Protein AF-A0A2G8JMX2-F1 (afdb_monomer_lite)

Organism: Stichopus japonicus (NCBI:txid307972)

Sequence (191 aa):
MASNLEPAEKKSSRDLNFGKLDLVPKSYFPPDITILGLPSFSSADQHCIIMENENRVPVLSALEDLQIHTNKGEELIQDQVKGLFSFAEQCKRLKNLSFIDCLLPLSLPVDSLSQKLRIIQVSWTPTEHGFHLDSSRGKWVSNSKEATTLETKGQNSLRILCSSTVYLTKTSSKQLQRSTILLLEIASSHN

pLDDT: mean 72.8, std 19.7, range [30.17, 95.69]

Foldseek 3Di:
DDDDDDDDDDDDDDDDDDPPPPCPPQPDDDLQDAEDAAAAWDAAALAWTAGPVRHTDGARQNHAYYEYHYAAAAEDDQRRLVRVLSNQLNHPNHAEYEYANYFYALQHVLVPRDPSVCNHWYWYHSDVWIWTQPSVVRATAGPPPPPDDDDDDDPCVLVCLVVDDDDDDPPDDPRSNNSNVSVVVNSVVVD

Secondary structure (DSSP, 8-state):
------------------------------TT--EEEESSEEEE-SSEEEETTS-EEE--TT--EEEEEEEEEEEPPHHHHHHHHHHHHH-TT--EEEEEEEE--SS--GGG--TTTTTSEEEEESSS--EEEETTTTEEEE-----SS--SS-TTHHHHHHHSPP---TTS-HHHHHHHHHHHHHHHTT-

Radius of gyration: 25.48 Å; chains: 1; bounding box: 77×59×71 Å

Structure (mmCIF, N/CA/C/O backbone):
data_AF-A0A2G8JMX2-F1
#
_entry.id   AF-A0A2G8JMX2-F1
#
loop_
_atom_site.group_PDB
_atom_site.id
_atom_site.type_symbol
_atom_site.label_atom_id
_atom_site.label_alt_id
_atom_site.label_comp_id
_atom_site.label_asym_id
_atom_site.label_entity_id
_atom_site.label_seq_id
_atom_site.pdbx_PDB_ins_code
_atom_site.Cartn_x
_atom_site.Cartn_y
_atom_site.Cartn_z
_atom_site.occupancy
_atom_site.B_iso_or_equiv
_atom_site.auth_seq_id
_atom_site.auth_comp_id
_atom_site.auth_asym_id
_atom_site.auth_atom_id
_atom_site.pdbx_PDB_model_num
ATOM 1 N N . MET A 1 1 ? 56.943 34.867 45.472 1.00 36.44 1 MET A N 1
ATOM 2 C CA . MET A 1 1 ? 56.089 36.067 45.619 1.00 36.44 1 MET A CA 1
ATOM 3 C C . MET A 1 1 ? 54.891 35.837 44.709 1.00 36.44 1 MET A C 1
ATOM 5 O O . MET A 1 1 ? 55.101 35.762 43.512 1.00 36.44 1 MET A O 1
ATOM 9 N N . ALA A 1 2 ? 53.772 35.307 45.219 1.00 30.17 2 ALA A N 1
ATOM 10 C CA . ALA A 1 2 ? 52.699 36.039 45.924 1.00 30.17 2 ALA A CA 1
ATOM 11 C C . ALA A 1 2 ? 52.071 37.081 44.963 1.00 30.17 2 ALA A C 1
ATOM 13 O O . ALA A 1 2 ? 52.812 37.895 44.432 1.00 30.17 2 ALA A O 1
ATOM 14 N N . SER A 1 3 ? 50.777 37.093 44.628 1.00 35.75 3 SER A N 1
ATOM 15 C CA . SER A 1 3 ? 49.589 36.702 45.395 1.00 35.75 3 SER A CA 1
ATOM 16 C C . SER A 1 3 ? 48.371 36.561 44.465 1.00 35.75 3 SER A C 1
ATOM 18 O O . SER A 1 3 ? 48.284 37.258 43.457 1.00 35.75 3 SER A O 1
ATOM 20 N N . ASN A 1 4 ? 47.408 35.722 44.860 1.00 41.62 4 ASN A N 1
ATOM 21 C CA . ASN A 1 4 ? 45.998 35.832 44.464 1.00 41.62 4 ASN A CA 1
ATOM 22 C C . ASN A 1 4 ? 45.455 37.239 44.753 1.00 41.62 4 ASN A C 1
ATOM 24 O O . ASN A 1 4 ? 45.851 37.805 45.767 1.00 41.62 4 ASN A O 1
ATOM 28 N N . LEU A 1 5 ? 44.495 37.725 43.956 1.00 37.09 5 LEU A N 1
ATOM 29 C CA . LEU A 1 5 ? 43.371 38.553 44.423 1.00 37.09 5 LEU A CA 1
ATOM 30 C C . LEU A 1 5 ? 42.293 38.679 43.312 1.00 37.09 5 LEU A C 1
ATOM 32 O O . LEU A 1 5 ? 42.465 39.402 42.336 1.00 37.09 5 LEU A O 1
ATOM 36 N N . GLU A 1 6 ? 41.170 37.979 43.487 1.00 37.53 6 GLU A N 1
ATOM 37 C CA . GLU A 1 6 ? 39.826 38.576 43.320 1.00 37.53 6 GLU A CA 1
ATOM 38 C C . GLU A 1 6 ? 39.628 39.650 44.430 1.00 37.53 6 GLU A C 1
ATOM 40 O O . GLU A 1 6 ? 40.429 39.613 45.373 1.00 37.53 6 GLU A O 1
ATOM 45 N N . PRO A 1 7 ? 38.619 40.565 44.439 1.00 45.53 7 PRO A N 1
ATOM 46 C CA . PRO A 1 7 ? 37.236 40.395 43.942 1.00 45.53 7 PRO A CA 1
ATOM 47 C C . PRO A 1 7 ? 36.541 41.678 43.386 1.00 45.53 7 PRO A C 1
ATOM 49 O O . PRO A 1 7 ? 37.117 42.764 43.366 1.00 45.53 7 PRO A O 1
ATOM 52 N N . ALA A 1 8 ? 35.260 41.546 42.998 1.00 32.66 8 ALA A N 1
ATOM 53 C CA . ALA A 1 8 ? 34.108 42.351 43.475 1.00 32.66 8 ALA A CA 1
ATOM 54 C C . ALA A 1 8 ? 33.060 42.705 42.391 1.00 32.66 8 ALA A C 1
ATOM 56 O O . ALA A 1 8 ? 33.213 43.618 41.584 1.00 32.66 8 ALA A O 1
ATOM 57 N N . GLU A 1 9 ? 31.958 41.959 42.462 1.00 33.03 9 GLU A N 1
ATOM 58 C CA . GLU A 1 9 ? 30.549 42.302 42.222 1.00 33.03 9 GLU A CA 1
ATOM 59 C C . GLU A 1 9 ? 30.176 43.681 41.628 1.00 33.03 9 GLU A C 1
ATOM 61 O O . GLU A 1 9 ? 30.361 44.729 42.246 1.00 33.03 9 GLU A O 1
ATOM 66 N N . LYS A 1 10 ? 29.391 43.654 40.536 1.00 36.53 10 LYS A N 1
ATOM 67 C CA . LYS A 1 10 ? 28.293 44.614 40.302 1.00 36.53 10 LYS A CA 1
ATOM 68 C C . LYS A 1 10 ? 27.030 43.923 39.761 1.00 36.53 10 LYS A C 1
ATOM 70 O O . LYS A 1 10 ? 26.900 43.645 38.579 1.00 36.53 10 LYS A O 1
ATOM 75 N N . LYS A 1 11 ? 26.109 43.674 40.697 1.00 32.84 11 LYS A N 1
ATOM 76 C CA . LYS A 1 11 ? 24.647 43.897 40.675 1.00 32.84 11 LYS A CA 1
ATOM 77 C C . LYS A 1 11 ? 23.860 43.757 39.347 1.00 32.84 11 LYS A C 1
ATOM 79 O O . LYS A 1 11 ? 23.852 44.650 38.513 1.00 32.84 11 LYS A O 1
ATOM 84 N N . SER A 1 12 ? 23.042 42.700 39.313 1.00 38.31 12 SER A N 1
ATOM 85 C CA . SER A 1 12 ? 21.591 42.659 39.020 1.00 38.31 12 SER A CA 1
ATOM 86 C C . SER A 1 12 ? 20.992 43.541 37.907 1.00 38.31 12 SER A C 1
ATOM 88 O O . SER A 1 12 ? 20.729 44.726 38.109 1.00 38.31 12 SER A O 1
ATOM 90 N N . SER A 1 13 ? 20.487 42.881 36.863 1.00 34.47 13 SER A N 1
ATOM 91 C CA . SER A 1 13 ? 19.091 43.047 36.429 1.00 34.47 13 SER A CA 1
ATOM 92 C C . SER A 1 13 ? 18.561 41.721 35.898 1.00 34.47 13 SER A C 1
ATOM 94 O O . SER A 1 13 ? 19.200 41.068 35.077 1.00 34.47 13 SER A O 1
ATOM 96 N N . ARG A 1 14 ? 17.414 41.304 36.439 1.00 38.28 14 ARG A N 1
ATOM 97 C CA . ARG A 1 14 ? 16.567 40.274 35.840 1.00 38.28 14 ARG A CA 1
ATOM 98 C C . ARG A 1 14 ? 15.915 40.848 34.579 1.00 38.28 14 ARG A C 1
ATOM 100 O O . ARG A 1 14 ? 15.944 42.055 34.368 1.00 38.28 14 ARG A O 1
ATOM 107 N N . ASP A 1 15 ? 15.272 39.939 33.854 1.00 32.78 15 ASP A N 1
ATOM 108 C CA . ASP A 1 15 ? 14.234 40.178 32.849 1.00 32.78 15 ASP A CA 1
ATOM 109 C C . ASP A 1 15 ? 14.758 40.257 31.402 1.00 32.78 15 ASP A C 1
ATOM 111 O O . ASP A 1 15 ? 15.075 41.314 30.875 1.00 32.78 15 ASP A O 1
ATOM 115 N N . LEU A 1 16 ? 14.797 39.117 30.702 1.00 38.94 16 LEU A N 1
ATOM 116 C CA . LEU A 1 16 ? 13.647 38.627 29.923 1.00 38.94 16 LEU A CA 1
ATOM 117 C C . LEU A 1 16 ? 14.038 37.413 29.071 1.00 38.94 16 LEU A C 1
ATOM 119 O O . LEU A 1 16 ? 15.011 37.414 28.320 1.00 38.94 16 LEU A O 1
ATOM 123 N N . ASN A 1 17 ? 13.215 36.376 29.190 1.00 41.22 17 ASN A N 1
ATOM 124 C CA . ASN A 1 17 ? 13.166 35.231 28.297 1.00 41.22 17 ASN A CA 1
ATOM 125 C C . ASN A 1 17 ? 13.002 35.674 26.840 1.00 41.22 17 ASN A C 1
ATOM 127 O O . ASN A 1 17 ? 12.040 36.365 26.528 1.00 41.22 17 ASN A O 1
ATOM 131 N N . PHE A 1 18 ? 13.805 35.109 25.946 1.00 36.12 18 PHE A N 1
ATOM 132 C CA . PHE A 1 18 ? 13.264 34.561 24.707 1.00 36.12 18 PHE A CA 1
ATOM 133 C C . PHE A 1 18 ? 13.834 33.161 24.556 1.00 36.12 18 PHE A C 1
ATOM 135 O O . PHE A 1 18 ? 14.868 32.937 23.930 1.00 36.12 18 PHE A O 1
ATOM 142 N N . GLY A 1 19 ? 13.136 32.206 25.180 1.00 33.84 19 GLY A N 1
ATOM 143 C CA . GLY A 1 19 ? 13.164 30.843 24.687 1.00 33.84 19 GLY A CA 1
ATOM 144 C C . GLY A 1 19 ? 12.872 30.927 23.198 1.00 33.84 19 GLY A C 1
ATOM 145 O O . GLY A 1 19 ? 11.819 31.424 22.796 1.00 33.84 19 GLY A O 1
ATOM 146 N N . LYS A 1 20 ? 13.850 30.526 22.392 1.00 36.34 20 LYS A N 1
ATOM 147 C CA . LYS A 1 20 ? 13.675 30.302 20.969 1.00 36.34 20 LYS A CA 1
ATOM 148 C C . LYS A 1 20 ? 12.694 29.139 20.842 1.00 36.34 20 LYS A C 1
ATOM 150 O O . LYS A 1 20 ? 13.067 27.973 20.816 1.00 36.34 20 LYS A O 1
ATOM 155 N N . LEU A 1 21 ? 11.414 29.482 20.908 1.00 40.81 21 LEU A N 1
ATOM 156 C CA . LEU A 1 21 ? 10.313 28.662 20.459 1.00 40.81 21 LEU A CA 1
ATOM 157 C C . LEU A 1 21 ? 10.488 28.582 18.948 1.00 40.81 21 LEU A C 1
ATOM 159 O O . LEU A 1 21 ? 9.964 29.414 18.209 1.00 40.81 21 LEU A O 1
ATOM 163 N N . ASP A 1 22 ? 11.264 27.599 18.501 1.00 36.53 22 ASP A 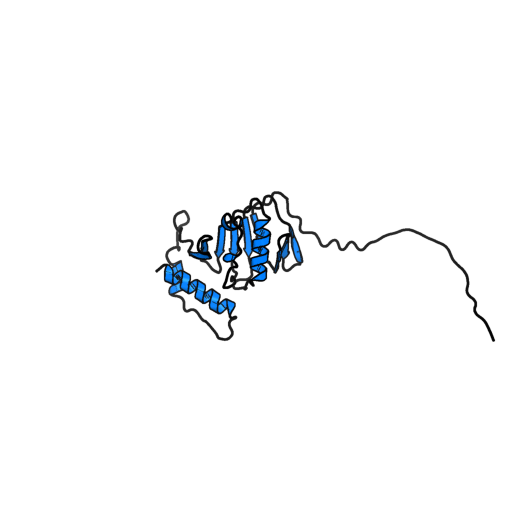N 1
ATOM 164 C CA . ASP A 1 22 ? 11.172 27.099 17.139 1.00 36.53 22 ASP A CA 1
ATOM 165 C C . ASP A 1 22 ? 9.777 26.467 17.011 1.00 36.53 22 ASP A C 1
ATOM 167 O O . ASP A 1 22 ? 9.571 25.261 17.146 1.00 36.53 22 ASP A O 1
ATOM 171 N N . LEU A 1 23 ? 8.774 27.330 16.833 1.00 41.81 23 LEU A N 1
ATOM 172 C CA . LEU A 1 23 ? 7.460 26.969 16.339 1.00 41.81 23 LEU A CA 1
ATOM 173 C C . LEU A 1 23 ? 7.655 26.601 14.873 1.00 41.81 23 LEU A C 1
ATOM 175 O O . LEU A 1 23 ? 7.342 27.372 13.969 1.00 41.81 23 LEU A O 1
ATOM 179 N N . VAL A 1 24 ? 8.178 25.396 14.646 1.00 44.25 24 VAL A N 1
ATOM 180 C CA . VAL A 1 24 ? 7.834 24.646 13.443 1.00 44.25 24 VAL A CA 1
ATOM 181 C C . VAL A 1 24 ? 6.308 24.687 13.388 1.00 44.25 24 VAL A C 1
ATOM 183 O O . VAL A 1 24 ? 5.675 24.290 14.377 1.00 44.25 24 VAL A O 1
ATOM 186 N N . PRO A 1 25 ? 5.690 25.226 12.323 1.00 42.59 25 PRO A N 1
ATOM 187 C CA . PRO A 1 25 ? 4.246 25.228 12.214 1.00 42.59 25 PRO A CA 1
ATOM 188 C C . PRO A 1 25 ? 3.801 23.771 12.270 1.00 42.59 25 PRO A C 1
ATOM 190 O O . PRO A 1 25 ? 3.982 23.023 11.313 1.00 42.59 25 PRO A O 1
ATOM 193 N N . LYS A 1 26 ? 3.263 23.334 13.414 1.00 51.62 26 LYS A N 1
ATOM 194 C CA . LYS A 1 26 ? 2.571 22.053 13.474 1.00 51.62 26 LYS A CA 1
ATOM 195 C C . LYS A 1 26 ? 1.446 22.174 12.464 1.00 51.62 26 LYS A C 1
ATOM 197 O O . LYS A 1 26 ? 0.556 23.004 12.639 1.00 51.62 26 LYS A O 1
ATOM 202 N N . SER A 1 27 ? 1.527 21.390 11.398 1.00 62.97 27 SER A N 1
ATOM 203 C CA . SER A 1 27 ? 0.453 21.231 10.429 1.00 62.97 27 SER A CA 1
ATOM 204 C C . SER A 1 27 ? -0.850 20.993 11.193 1.00 62.97 27 SER A C 1
ATOM 206 O O . SER A 1 27 ? -0.971 20.020 11.940 1.00 62.97 27 SER A O 1
ATOM 208 N N . TYR A 1 28 ? -1.783 21.937 11.085 1.00 68.81 28 TYR A N 1
ATOM 209 C CA . TYR A 1 28 ? -3.066 21.863 11.766 1.00 68.81 28 TYR A CA 1
ATOM 210 C C . TYR A 1 28 ? -3.983 20.938 10.972 1.00 68.81 28 TYR A C 1
ATOM 212 O O . TYR A 1 28 ? -4.323 21.232 9.828 1.00 68.81 28 TYR A O 1
ATOM 220 N N . PHE A 1 29 ? -4.375 19.826 11.589 1.00 72.56 29 PHE A N 1
ATOM 221 C CA . PHE A 1 29 ? -5.362 18.905 11.039 1.00 72.56 29 PHE A CA 1
ATOM 222 C C . PHE A 1 29 ? -6.674 19.079 11.808 1.00 72.56 29 PHE A C 1
ATOM 224 O O . PHE A 1 29 ? -6.723 18.738 12.994 1.00 72.56 29 PHE A O 1
ATOM 231 N N . PRO A 1 30 ? -7.723 19.629 11.172 1.00 75.12 30 PRO A N 1
ATOM 232 C CA . PRO A 1 30 ? -9.059 19.639 11.740 1.00 75.12 30 PRO A CA 1
ATOM 233 C C . PRO A 1 30 ? -9.488 18.233 12.209 1.00 75.12 30 PRO A C 1
ATOM 235 O O . PRO A 1 30 ? -9.225 17.243 11.518 1.00 75.12 30 PRO A O 1
ATOM 238 N N . PRO A 1 31 ? -10.143 18.110 13.376 1.00 72.62 31 PRO A N 1
ATOM 239 C CA . PRO A 1 31 ? -10.543 16.816 13.934 1.00 72.62 31 PRO A CA 1
ATOM 240 C C . PRO A 1 31 ? -11.624 16.099 13.107 1.00 72.62 31 PRO A C 1
ATOM 242 O O . PRO A 1 31 ? -11.868 14.913 13.314 1.00 72.62 31 PRO A O 1
ATOM 245 N N . ASP A 1 32 ? -12.272 16.812 12.189 1.00 85.12 32 ASP A N 1
ATOM 246 C CA . ASP A 1 32 ? -13.350 16.375 11.306 1.00 85.12 32 ASP A CA 1
ATOM 247 C C . ASP A 1 32 ? -12.877 15.951 9.906 1.00 85.12 32 ASP A C 1
ATOM 249 O O . ASP A 1 32 ? -13.709 15.605 9.068 1.00 85.12 32 ASP A O 1
ATOM 253 N N . ILE A 1 33 ? -11.563 15.908 9.648 1.00 88.12 33 ILE A N 1
ATOM 254 C CA . ILE A 1 33 ? -11.033 15.366 8.390 1.00 88.12 33 ILE A CA 1
ATOM 255 C C . ILE A 1 33 ? -11.461 13.903 8.231 1.00 88.12 33 ILE A C 1
ATOM 257 O O . ILE A 1 33 ? -11.089 13.033 9.020 1.00 88.12 33 ILE A O 1
ATOM 261 N N . THR A 1 34 ? -12.205 13.639 7.159 1.00 90.94 34 THR A N 1
ATOM 262 C CA . THR A 1 34 ? -12.667 12.303 6.762 1.00 90.94 34 THR A CA 1
ATOM 263 C C . THR A 1 34 ? -11.847 11.703 5.625 1.00 90.94 34 THR A C 1
ATOM 265 O O . THR A 1 34 ? -11.759 10.482 5.536 1.00 90.94 34 THR A O 1
ATOM 268 N N . ILE A 1 35 ? -11.219 12.528 4.783 1.00 92.12 35 ILE A N 1
ATOM 269 C CA . ILE A 1 35 ? -10.397 12.099 3.644 1.00 92.12 35 ILE A CA 1
ATOM 270 C C . ILE A 1 35 ? -9.056 12.822 3.715 1.00 92.12 35 ILE A C 1
ATOM 272 O O . ILE A 1 35 ? -9.024 14.049 3.823 1.00 92.12 35 ILE A O 1
ATOM 276 N N . LEU A 1 36 ? -7.955 12.078 3.629 1.00 93.00 36 LEU A N 1
ATOM 277 C CA . LEU A 1 36 ? -6.609 12.636 3.664 1.00 93.00 36 LEU A CA 1
ATOM 278 C C . LEU A 1 36 ? -5.732 12.040 2.563 1.00 93.00 36 LEU A C 1
ATOM 280 O O . LEU A 1 36 ? -5.436 10.848 2.577 1.00 93.00 36 LEU A O 1
ATOM 284 N N . GLY A 1 37 ? -5.281 12.891 1.642 1.00 91.12 37 GLY A N 1
ATOM 285 C CA . GLY A 1 37 ? -4.265 12.553 0.647 1.00 91.12 37 GLY A CA 1
ATOM 286 C C . GLY A 1 37 ? -2.896 13.100 1.037 1.00 91.12 37 GLY A C 1
ATOM 287 O O . GLY A 1 37 ? -2.776 14.278 1.374 1.00 91.12 37 GLY A O 1
ATOM 288 N N . LEU A 1 38 ? -1.871 12.250 0.989 1.00 90.62 38 LEU A N 1
ATOM 289 C CA . LEU A 1 38 ? -0.500 12.568 1.390 1.00 90.62 38 LEU A CA 1
ATOM 290 C C . LEU A 1 38 ? 0.453 12.426 0.188 1.00 90.62 38 LEU A C 1
ATOM 292 O O . LEU A 1 38 ? 0.808 11.296 -0.133 1.00 90.62 38 LEU A O 1
ATOM 296 N N . PRO A 1 39 ? 0.861 13.534 -0.469 1.00 83.38 39 PRO A N 1
ATOM 297 C CA . PRO A 1 39 ? 1.702 13.539 -1.681 1.00 83.38 39 PRO A CA 1
ATOM 298 C C . PRO A 1 39 ? 3.201 13.315 -1.457 1.00 83.38 39 PRO A C 1
ATOM 300 O O . PRO A 1 39 ? 3.930 13.108 -2.421 1.00 83.38 39 PRO A O 1
ATOM 303 N N . SER A 1 40 ? 3.670 13.386 -0.211 1.00 84.94 40 SER A N 1
ATOM 304 C CA . SER A 1 40 ? 5.099 13.332 0.128 1.00 84.94 40 SER A CA 1
ATOM 305 C C . SER A 1 40 ? 5.298 12.483 1.377 1.00 84.94 40 SER A C 1
ATOM 307 O O . SER A 1 40 ? 5.735 12.966 2.423 1.00 84.94 40 SER A O 1
ATOM 309 N N . PHE A 1 41 ? 4.855 11.231 1.311 1.00 91.56 41 PHE A N 1
ATOM 310 C CA . PHE A 1 41 ? 5.005 10.283 2.408 1.00 91.56 41 PHE A CA 1
ATOM 311 C C . PHE A 1 41 ? 6.479 9.899 2.603 1.00 91.56 41 PHE A C 1
ATOM 313 O O . PHE A 1 41 ? 7.154 9.544 1.646 1.00 91.56 41 PHE A O 1
ATOM 320 N N . SER A 1 42 ? 6.960 9.904 3.850 1.00 91.94 42 SER A N 1
ATOM 321 C CA . SER A 1 42 ? 8.317 9.453 4.185 1.00 91.94 42 SER A CA 1
ATOM 322 C C . SER A 1 42 ? 8.307 8.175 5.022 1.00 91.94 42 SER A C 1
ATOM 324 O O . SER A 1 42 ? 8.943 7.183 4.670 1.00 91.94 42 SER A O 1
ATOM 326 N N . SER A 1 43 ? 7.593 8.165 6.147 1.00 94.12 43 SER A N 1
ATOM 327 C CA . SER A 1 43 ? 7.504 6.999 7.033 1.00 94.12 43 SER A CA 1
ATOM 328 C C . SER A 1 43 ? 6.260 7.071 7.915 1.00 94.12 43 SER A C 1
ATOM 330 O O . SER A 1 43 ? 5.562 8.083 7.945 1.00 94.12 43 SER A O 1
ATOM 332 N N . ALA A 1 44 ? 5.947 5.993 8.627 1.00 95.06 44 ALA A N 1
ATOM 333 C CA . ALA A 1 44 ? 4.840 5.970 9.575 1.00 95.06 44 ALA A CA 1
ATOM 334 C C . ALA A 1 44 ? 5.110 5.004 10.725 1.00 95.06 44 ALA A C 1
ATOM 336 O O . ALA A 1 44 ? 5.885 4.056 10.599 1.00 95.06 44 ALA A O 1
ATOM 337 N N . ASP A 1 45 ? 4.406 5.230 11.825 1.00 93.19 45 ASP A N 1
ATOM 338 C CA . ASP A 1 45 ? 4.257 4.294 12.929 1.00 93.19 45 ASP A CA 1
ATOM 339 C C . ASP A 1 45 ? 2.798 4.277 13.415 1.00 93.19 45 ASP A C 1
ATOM 341 O O . ASP A 1 45 ? 1.910 4.872 12.810 1.00 93.19 45 ASP A O 1
ATOM 345 N N . GLN A 1 46 ? 2.526 3.591 14.524 1.00 92.06 46 GLN A N 1
ATOM 346 C CA . GLN A 1 46 ? 1.176 3.523 15.088 1.00 92.06 46 GLN A CA 1
ATOM 347 C C . GLN A 1 46 ? 0.611 4.884 15.549 1.00 92.06 46 GLN A C 1
ATOM 349 O O . GLN A 1 46 ? -0.596 5.023 15.685 1.00 92.06 46 GLN A O 1
ATOM 354 N N . HIS A 1 47 ? 1.437 5.897 15.807 1.00 93.25 47 HIS A N 1
ATOM 355 C CA . HIS A 1 47 ? 1.003 7.180 16.368 1.00 93.25 47 HIS A CA 1
ATOM 356 C C . HIS A 1 47 ? 0.898 8.289 15.323 1.00 93.25 47 HIS A C 1
ATOM 358 O O . HIS A 1 47 ? 0.082 9.204 15.482 1.00 93.25 47 HIS A O 1
ATOM 364 N N . CYS A 1 48 ? 1.742 8.257 14.290 1.00 94.69 48 CYS A N 1
ATOM 365 C CA . CYS A 1 48 ? 1.761 9.294 13.271 1.00 94.69 48 CYS A CA 1
ATOM 366 C C . CYS A 1 48 ? 2.326 8.837 11.924 1.00 94.69 48 CYS A C 1
ATOM 368 O O . CYS A 1 48 ? 3.112 7.895 11.829 1.00 94.69 48 CYS A O 1
ATOM 370 N N . ILE A 1 49 ? 1.953 9.580 10.885 1.00 95.25 49 ILE A N 1
ATOM 371 C CA . ILE A 1 49 ? 2.619 9.569 9.584 1.00 95.25 49 ILE A CA 1
ATOM 372 C C . ILE A 1 49 ? 3.577 10.757 9.531 1.00 95.25 49 ILE A C 1
ATOM 374 O O . ILE A 1 49 ? 3.220 11.863 9.934 1.00 95.25 49 ILE A O 1
ATOM 378 N N . ILE A 1 50 ? 4.782 10.528 9.027 1.00 94.56 50 ILE A N 1
ATOM 379 C CA . ILE A 1 50 ? 5.819 11.533 8.818 1.00 94.56 50 ILE A CA 1
ATOM 380 C C . ILE A 1 50 ? 5.935 11.775 7.315 1.00 94.56 50 ILE A C 1
ATOM 382 O O . ILE A 1 50 ? 6.120 10.842 6.528 1.00 94.56 50 ILE A O 1
ATOM 386 N N . MET A 1 51 ? 5.813 13.035 6.921 1.00 91.69 51 MET A N 1
ATOM 387 C CA . MET A 1 51 ? 6.003 13.475 5.543 1.00 91.69 51 MET A CA 1
ATOM 388 C C . MET A 1 51 ? 7.470 13.842 5.286 1.00 91.69 51 MET A C 1
ATOM 390 O O . MET A 1 51 ? 8.226 14.076 6.226 1.00 91.69 51 MET A O 1
ATOM 394 N N . GLU A 1 52 ? 7.886 13.923 4.023 1.00 90.31 52 GLU A N 1
ATOM 395 C CA . GLU A 1 52 ? 9.263 14.284 3.638 1.00 90.31 52 GLU A CA 1
ATOM 396 C C . GLU A 1 52 ? 9.694 15.666 4.144 1.00 90.31 52 GLU A C 1
ATOM 398 O O . GLU A 1 52 ? 10.864 15.890 4.432 1.00 90.31 52 GLU A O 1
ATOM 403 N N . ASN A 1 53 ? 8.743 16.587 4.309 1.00 88.25 53 ASN A N 1
ATOM 404 C CA . ASN A 1 53 ? 8.973 17.901 4.914 1.00 88.25 53 ASN A CA 1
ATOM 405 C C . ASN A 1 53 ? 8.943 17.880 6.454 1.00 88.25 53 ASN A C 1
ATOM 407 O O . ASN A 1 53 ? 8.750 18.923 7.072 1.00 88.25 53 ASN A O 1
ATOM 411 N N . GLU A 1 54 ? 9.065 16.698 7.062 1.00 88.31 54 GLU A N 1
ATOM 412 C CA . GLU A 1 54 ? 9.045 16.436 8.507 1.00 88.31 54 GLU A CA 1
ATOM 413 C C . GLU A 1 54 ? 7.721 16.762 9.221 1.00 88.31 54 GLU A C 1
ATOM 415 O O . GLU A 1 54 ? 7.602 16.572 10.439 1.00 88.31 54 GLU A O 1
ATOM 420 N N . ASN A 1 55 ? 6.683 17.177 8.485 1.00 90.00 55 ASN A N 1
ATOM 421 C CA . ASN A 1 55 ? 5.358 17.358 9.061 1.00 90.00 55 ASN A CA 1
ATOM 422 C C . ASN A 1 55 ? 4.779 16.020 9.507 1.00 90.00 55 ASN A C 1
ATOM 424 O O . ASN A 1 55 ? 4.917 14.991 8.842 1.00 90.00 55 ASN A O 1
ATOM 428 N N . ARG A 1 56 ? 4.085 16.056 10.646 1.00 92.25 56 ARG A N 1
ATOM 429 C CA . ARG A 1 56 ? 3.513 14.870 11.276 1.00 92.25 56 ARG A CA 1
ATOM 430 C C . ARG A 1 56 ? 2.001 14.914 11.226 1.00 92.25 56 ARG A C 1
ATOM 432 O O . ARG A 1 56 ? 1.392 15.843 11.751 1.00 92.25 56 ARG A O 1
ATOM 439 N N . VAL A 1 57 ? 1.411 13.869 10.668 1.00 92.06 57 VAL A N 1
ATOM 440 C CA . VAL A 1 57 ? -0.026 13.619 10.710 1.00 92.06 57 VAL A CA 1
ATOM 441 C C . VAL A 1 57 ? -0.312 12.707 11.903 1.00 92.06 57 VAL A C 1
ATOM 443 O O . VAL A 1 57 ? 0.100 11.547 11.879 1.00 92.06 57 VAL A O 1
ATOM 446 N N . PRO A 1 58 ? -0.970 13.189 12.968 1.00 94.25 58 PRO A N 1
ATOM 447 C CA . PRO A 1 58 ? -1.374 12.327 14.074 1.00 94.25 58 PRO A CA 1
ATOM 448 C C . PRO A 1 58 ? -2.532 11.411 13.656 1.00 94.25 58 PRO A C 1
ATOM 450 O O . PRO A 1 58 ? -3.182 11.641 12.639 1.00 94.25 58 PRO A O 1
ATOM 453 N N . VAL A 1 59 ? -2.838 10.395 14.465 1.00 93.31 59 VAL A N 1
ATOM 454 C CA . VAL A 1 59 ? -4.058 9.589 14.284 1.00 93.31 59 VAL A CA 1
ATOM 455 C C . VAL A 1 59 ? -5.295 10.492 14.321 1.00 93.31 59 VAL A C 1
ATOM 457 O O . VAL A 1 59 ? -5.535 11.204 15.298 1.00 93.31 59 VAL A O 1
ATOM 460 N N . LEU A 1 60 ? -6.104 10.426 13.264 1.00 90.94 60 LEU A N 1
ATOM 461 C CA . LEU A 1 60 ? -7.324 11.211 13.102 1.00 90.94 60 LEU A CA 1
ATOM 462 C C . LEU A 1 60 ? -8.546 10.321 13.360 1.00 90.94 60 LEU A C 1
ATOM 464 O O . LEU A 1 60 ? -8.748 9.299 12.706 1.00 90.94 60 LEU A O 1
ATOM 468 N N . SER A 1 61 ? -9.378 10.692 14.334 1.00 88.62 61 SER A N 1
ATOM 469 C CA . SER A 1 61 ? -10.509 9.864 14.782 1.00 88.62 61 SER A CA 1
ATOM 470 C C . SER A 1 61 ? -11.672 9.817 13.787 1.00 88.62 61 SER A C 1
ATOM 472 O O . SER A 1 61 ? -12.410 8.829 13.774 1.00 88.62 61 SER A O 1
ATOM 474 N N . ALA A 1 62 ? -11.835 10.861 12.969 1.00 92.88 62 ALA A N 1
ATOM 475 C CA . ALA A 1 62 ? -12.865 10.965 11.937 1.00 92.88 62 ALA A CA 1
ATOM 476 C C . ALA A 1 62 ? -12.439 10.416 10.567 1.00 92.88 62 ALA A C 1
ATOM 478 O O . ALA A 1 62 ? -13.296 10.300 9.693 1.00 92.88 62 ALA A O 1
ATOM 479 N N . LEU A 1 63 ? -11.161 10.058 10.393 1.00 94.94 63 LEU A N 1
ATOM 480 C CA . LEU A 1 63 ? -10.603 9.657 9.105 1.00 94.94 63 LEU A CA 1
ATOM 481 C C . LEU A 1 63 ? -11.236 8.357 8.609 1.00 94.94 63 LEU A C 1
ATOM 483 O O . LEU A 1 63 ? -11.212 7.341 9.305 1.00 94.94 63 LEU A O 1
ATOM 487 N N . GLU A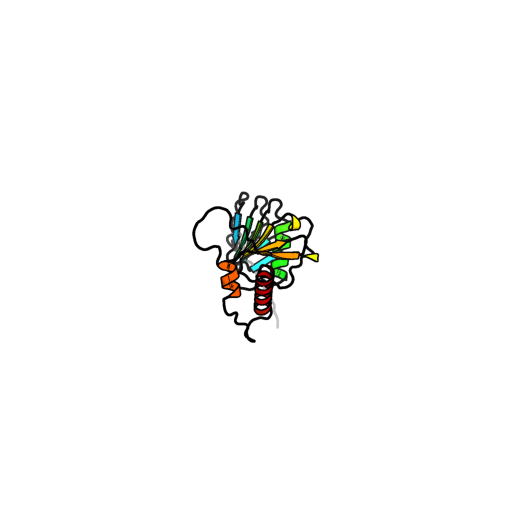 1 64 ? -11.784 8.410 7.400 1.00 95.38 64 GLU A N 1
ATOM 488 C CA . GLU A 1 64 ? -12.431 7.297 6.709 1.00 95.38 64 GLU A CA 1
ATOM 489 C C . GLU A 1 64 ? -11.640 6.837 5.479 1.00 95.38 64 GLU A C 1
ATOM 491 O O . GLU A 1 64 ? -11.656 5.647 5.165 1.00 95.38 64 GLU A O 1
ATOM 496 N N . ASP A 1 65 ? -10.913 7.742 4.821 1.00 95.12 65 ASP A N 1
ATOM 497 C CA . ASP A 1 65 ? -10.142 7.461 3.607 1.00 95.12 65 ASP A CA 1
ATOM 498 C C . ASP A 1 65 ? -8.732 8.058 3.707 1.00 95.12 65 ASP A C 1
ATOM 500 O O . ASP A 1 65 ? -8.568 9.265 3.900 1.00 95.12 65 ASP A O 1
ATOM 504 N N . LEU A 1 66 ? -7.715 7.203 3.604 1.00 95.69 66 LEU A N 1
ATOM 505 C CA . LEU A 1 66 ? -6.308 7.591 3.598 1.00 95.69 66 LEU A CA 1
ATOM 506 C C . LEU A 1 66 ? -5.681 7.227 2.254 1.00 95.69 66 LEU A C 1
ATOM 508 O O . LEU A 1 66 ? -5.700 6.064 1.848 1.00 95.69 66 LEU A O 1
ATOM 512 N N . GLN A 1 67 ? -5.061 8.205 1.600 1.00 95.31 67 GLN A N 1
ATOM 513 C CA . GLN A 1 67 ? -4.391 8.023 0.318 1.00 95.31 67 GLN A CA 1
ATOM 514 C C . GLN A 1 67 ? -2.918 8.388 0.433 1.00 95.31 67 GLN A C 1
ATOM 516 O O . GLN A 1 67 ? -2.565 9.514 0.786 1.00 95.31 67 GLN A O 1
ATOM 521 N N . ILE A 1 68 ? -2.061 7.429 0.113 1.00 94.81 68 ILE A N 1
ATOM 522 C CA . ILE A 1 68 ? -0.613 7.576 0.080 1.00 94.81 68 ILE A CA 1
ATOM 523 C C . ILE A 1 68 ? -0.204 7.728 -1.373 1.00 94.81 68 ILE A C 1
ATOM 525 O O . ILE A 1 68 ? -0.340 6.795 -2.163 1.00 94.81 68 ILE A O 1
ATOM 529 N N . HIS A 1 69 ? 0.276 8.919 -1.697 1.00 90.25 69 HIS A N 1
ATOM 530 C CA . HIS A 1 69 ? 0.778 9.285 -3.008 1.00 90.25 69 HIS A CA 1
ATOM 531 C C . HIS A 1 69 ? 2.296 9.439 -2.904 1.00 90.25 69 HIS A C 1
ATOM 533 O O . HIS A 1 69 ? 2.813 9.977 -1.921 1.00 90.25 69 HIS A O 1
ATOM 539 N N . THR A 1 70 ? 3.008 8.962 -3.914 1.00 82.81 70 THR A N 1
ATOM 540 C CA . THR A 1 70 ? 4.450 9.189 -4.069 1.00 82.81 70 THR A CA 1
ATOM 541 C C . THR A 1 70 ? 4.727 9.697 -5.474 1.00 82.81 70 THR A C 1
ATOM 543 O O . THR A 1 70 ? 3.824 9.780 -6.311 1.00 82.81 70 THR A O 1
ATOM 546 N N . ASN A 1 71 ? 5.989 9.994 -5.779 1.00 80.25 71 ASN A N 1
ATOM 547 C CA . ASN A 1 71 ? 6.359 10.206 -7.171 1.00 80.25 71 ASN A CA 1
ATOM 548 C C . ASN A 1 71 ? 6.125 8.914 -7.966 1.00 80.25 71 ASN A C 1
ATOM 550 O O . ASN A 1 71 ? 6.305 7.810 -7.446 1.00 80.25 71 ASN A O 1
ATOM 554 N N . LYS A 1 72 ? 5.733 9.047 -9.239 1.00 74.62 72 LYS A N 1
ATOM 555 C CA . LYS A 1 72 ? 5.382 7.901 -10.084 1.00 74.62 72 LYS A CA 1
ATOM 556 C C . LYS A 1 72 ? 6.525 6.889 -10.167 1.00 74.62 72 LYS A C 1
ATOM 558 O O . LYS A 1 72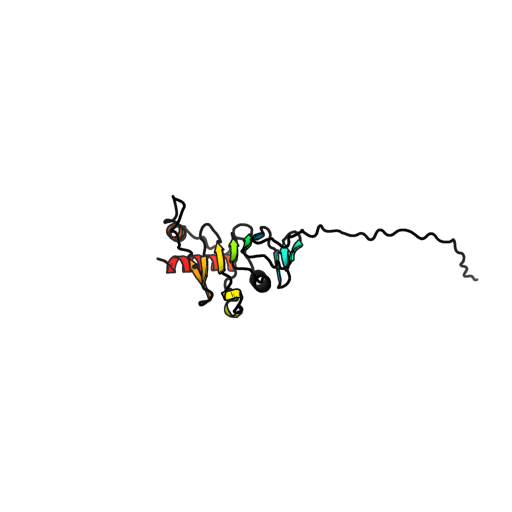 ? 7.592 7.193 -10.697 1.00 74.62 72 LYS A O 1
ATOM 563 N N . GLY A 1 73 ? 6.258 5.667 -9.711 1.00 69.75 73 GLY A N 1
ATOM 564 C CA . GLY A 1 73 ? 7.220 4.562 -9.726 1.00 69.75 73 GLY A CA 1
ATOM 565 C C . GLY A 1 73 ? 8.184 4.548 -8.540 1.00 69.75 73 GLY A C 1
ATOM 566 O O . GLY A 1 73 ? 9.103 3.731 -8.526 1.00 69.75 73 GLY A O 1
ATOM 567 N N . GLU A 1 74 ? 7.981 5.419 -7.553 1.00 84.12 74 GLU A N 1
ATOM 568 C CA . GLU A 1 74 ? 8.717 5.388 -6.298 1.00 84.12 74 GLU A CA 1
ATOM 569 C C . GLU A 1 74 ? 8.334 4.155 -5.473 1.00 84.12 74 GLU A C 1
ATOM 571 O O . GLU A 1 74 ? 7.186 3.706 -5.452 1.00 84.12 74 GLU A O 1
ATOM 576 N N . GLU A 1 75 ? 9.331 3.566 -4.826 1.00 87.06 75 GLU A N 1
ATOM 577 C CA . GLU A 1 75 ? 9.206 2.288 -4.140 1.00 87.06 75 GLU A CA 1
ATOM 578 C C . GLU A 1 75 ? 8.972 2.487 -2.648 1.00 87.06 75 GLU A C 1
ATOM 580 O O . GLU A 1 75 ? 9.801 3.070 -1.953 1.00 87.06 75 GLU A O 1
ATOM 585 N N . LEU A 1 76 ? 7.877 1.921 -2.140 1.00 89.38 76 LEU A N 1
ATOM 586 C CA . LEU A 1 76 ? 7.644 1.817 -0.708 1.00 89.38 76 LEU A CA 1
ATOM 587 C C . LEU A 1 76 ? 8.329 0.569 -0.160 1.00 89.38 76 LEU A C 1
ATOM 589 O O . LEU A 1 76 ? 8.057 -0.554 -0.590 1.00 89.38 76 LEU A O 1
ATOM 593 N N . ILE A 1 77 ? 9.199 0.742 0.827 1.00 88.56 77 ILE A N 1
ATOM 594 C CA . ILE A 1 77 ? 9.857 -0.383 1.492 1.00 88.56 77 ILE A CA 1
ATOM 595 C C . ILE A 1 77 ? 8.925 -1.048 2.514 1.00 88.56 77 ILE A C 1
ATOM 597 O O . ILE A 1 77 ? 7.913 -0.494 2.947 1.00 88.56 77 ILE A O 1
ATOM 601 N N . GLN A 1 78 ? 9.281 -2.259 2.943 1.00 87.00 78 GLN A N 1
ATOM 602 C CA . GLN A 1 78 ? 8.459 -3.058 3.856 1.00 87.00 78 GLN A CA 1
ATOM 603 C C . GLN A 1 78 ? 8.138 -2.343 5.178 1.00 87.00 78 GLN A C 1
ATOM 605 O O . GLN A 1 78 ? 6.996 -2.403 5.638 1.00 87.00 78 GLN A O 1
ATOM 610 N N . ASP A 1 79 ? 9.108 -1.639 5.763 1.00 89.19 79 ASP A N 1
ATOM 611 C CA . ASP A 1 79 ? 8.918 -0.929 7.033 1.00 89.19 79 ASP A CA 1
ATOM 612 C C . ASP A 1 79 ? 7.950 0.251 6.904 1.00 89.19 79 ASP A C 1
ATOM 614 O O . ASP A 1 79 ? 7.118 0.465 7.785 1.00 89.19 79 ASP A O 1
ATOM 618 N N . GLN A 1 80 ? 7.984 0.962 5.775 1.00 92.25 80 GLN A N 1
ATOM 619 C CA . GLN A 1 80 ? 7.043 2.041 5.473 1.00 92.25 80 GLN A CA 1
ATOM 620 C C . GLN A 1 80 ? 5.605 1.519 5.392 1.00 92.25 80 GLN A C 1
ATOM 622 O O . GLN A 1 80 ? 4.708 2.056 6.043 1.00 92.25 80 GLN A O 1
ATOM 627 N N . VAL A 1 81 ? 5.387 0.432 4.645 1.00 90.94 81 VAL A N 1
ATOM 628 C CA . VAL A 1 81 ? 4.058 -0.187 4.508 1.00 90.94 81 VAL A CA 1
ATOM 629 C C . VAL A 1 81 ? 3.564 -0.747 5.840 1.00 90.94 81 VAL A C 1
ATOM 631 O O . VAL A 1 81 ? 2.400 -0.567 6.196 1.00 90.94 81 VAL A O 1
ATOM 634 N N . LYS A 1 82 ? 4.446 -1.371 6.626 1.00 89.44 82 LYS A N 1
ATOM 635 C CA . LYS A 1 82 ? 4.114 -1.863 7.969 1.00 89.44 82 LYS A CA 1
ATOM 636 C C . LYS A 1 82 ? 3.725 -0.724 8.915 1.00 89.44 82 LYS A C 1
ATOM 638 O O . LYS A 1 82 ? 2.768 -0.861 9.680 1.00 89.44 82 LYS A O 1
ATOM 643 N N . GLY A 1 83 ? 4.442 0.394 8.853 1.00 92.75 83 GLY A N 1
ATOM 644 C CA . GLY A 1 83 ? 4.120 1.611 9.588 1.00 92.75 83 GLY A CA 1
ATOM 645 C C . GLY A 1 83 ? 2.732 2.144 9.242 1.00 92.75 83 GLY A C 1
ATOM 646 O O . GLY A 1 83 ? 1.928 2.393 10.135 1.00 92.75 83 GLY A O 1
ATOM 647 N N . LEU A 1 84 ? 2.415 2.220 7.947 1.00 93.81 84 LEU A N 1
ATOM 648 C CA . LEU A 1 84 ? 1.108 2.661 7.451 1.00 93.81 84 LEU A CA 1
ATOM 649 C C . LEU A 1 84 ? -0.033 1.747 7.896 1.00 93.81 84 LEU A C 1
ATOM 651 O O . LEU A 1 84 ? -1.082 2.232 8.312 1.00 93.81 84 LEU A O 1
ATOM 655 N N . PHE A 1 85 ? 0.172 0.433 7.868 1.00 91.06 85 PHE A N 1
ATOM 656 C CA . PHE A 1 85 ? -0.792 -0.519 8.413 1.00 91.06 85 PHE A CA 1
ATOM 657 C C . PHE A 1 85 ? -0.987 -0.337 9.921 1.00 91.06 85 PHE A C 1
ATOM 659 O O . PHE A 1 85 ? -2.124 -0.298 10.386 1.00 91.06 85 PHE A O 1
ATOM 666 N N . SER A 1 86 ? 0.094 -0.124 10.673 1.00 91.62 86 SER A N 1
ATOM 667 C CA . SER A 1 86 ? 0.018 0.137 12.118 1.00 91.62 86 SER A CA 1
ATOM 668 C C . SER A 1 86 ? -0.741 1.435 12.427 1.00 91.62 86 SER A C 1
ATOM 670 O O . SER A 1 86 ? -1.532 1.484 13.368 1.00 91.62 86 SER A O 1
ATOM 672 N N . PHE A 1 87 ? -0.542 2.481 11.619 1.00 93.88 87 PHE A N 1
ATOM 673 C CA . PHE A 1 87 ? -1.284 3.741 11.705 1.00 93.88 87 PHE A CA 1
ATOM 674 C C . PHE A 1 87 ? -2.773 3.556 11.377 1.00 93.88 87 PHE A C 1
ATOM 676 O O . PHE A 1 87 ? -3.653 4.013 12.112 1.00 93.88 87 PHE A O 1
ATOM 683 N N . ALA A 1 88 ? -3.061 2.858 10.276 1.00 92.06 88 ALA A N 1
ATOM 684 C CA . ALA A 1 88 ? -4.410 2.563 9.811 1.00 92.06 88 ALA A CA 1
ATOM 685 C C . ALA A 1 88 ? -5.218 1.808 10.876 1.00 92.06 88 ALA A C 1
ATOM 687 O O . ALA A 1 88 ? -6.382 2.124 11.121 1.00 92.06 88 ALA A O 1
ATOM 688 N N . GLU A 1 89 ? -4.578 0.884 11.596 1.00 89.81 89 GLU A N 1
ATOM 689 C CA . GLU A 1 89 ? -5.180 0.186 12.731 1.00 89.81 89 GLU A CA 1
ATOM 690 C C . GLU A 1 89 ? -5.569 1.108 13.886 1.00 89.81 89 GLU A C 1
ATOM 692 O O . GLU A 1 89 ? -6.505 0.788 14.618 1.00 89.81 89 GLU A O 1
ATOM 697 N N . GLN A 1 90 ? -4.915 2.253 14.077 1.00 91.88 90 GLN A N 1
ATOM 698 C CA . GLN A 1 90 ? -5.311 3.200 15.124 1.00 91.88 90 GLN A CA 1
ATOM 699 C C . GLN A 1 90 ? -6.490 4.088 14.702 1.00 91.88 90 GLN A C 1
ATOM 701 O O . GLN A 1 90 ? -7.253 4.559 15.553 1.00 91.88 90 GLN A O 1
ATOM 706 N N . CYS A 1 91 ? -6.714 4.255 13.399 1.00 91.31 91 CYS A N 1
ATOM 707 C CA . CYS A 1 91 ? -7.813 5.047 12.859 1.00 91.31 91 CYS A CA 1
ATOM 708 C C . CYS A 1 91 ? -9.138 4.270 12.955 1.00 91.31 91 CYS A C 1
ATOM 710 O O . CYS A 1 91 ? -9.446 3.391 12.156 1.00 91.31 91 CYS A O 1
ATOM 712 N N . LYS A 1 92 ? -9.956 4.581 13.969 1.00 90.06 92 LYS A N 1
ATOM 713 C CA . LYS A 1 92 ? -11.173 3.809 14.301 1.00 90.06 92 LYS A CA 1
ATOM 714 C C . LYS A 1 92 ? -12.240 3.790 13.203 1.00 90.06 92 LYS A C 1
ATOM 716 O O . LYS A 1 92 ? -13.034 2.855 13.177 1.00 90.06 92 LYS A O 1
ATOM 721 N N . ARG A 1 93 ? -12.293 4.825 12.365 1.00 92.88 93 ARG A N 1
ATOM 722 C CA . ARG A 1 93 ? -13.294 4.987 11.301 1.00 92.88 93 ARG A CA 1
ATOM 723 C C . ARG A 1 93 ? -12.737 4.731 9.906 1.00 92.88 93 ARG A C 1
ATOM 725 O O . ARG A 1 93 ? -13.492 4.873 8.948 1.00 92.88 93 ARG A O 1
ATOM 732 N N . LEU A 1 94 ? -11.464 4.346 9.800 1.00 93.94 94 LEU A N 1
ATOM 733 C CA . LEU A 1 94 ? -10.824 4.146 8.511 1.00 93.94 94 LEU A CA 1
ATOM 734 C C . LEU A 1 94 ? -11.488 2.977 7.789 1.00 93.94 94 LEU A C 1
ATOM 736 O O . LEU A 1 94 ? -11.646 1.893 8.349 1.00 93.94 94 LEU A O 1
ATOM 740 N N . LYS A 1 95 ? -11.891 3.234 6.551 1.00 93.25 95 LYS A N 1
ATOM 741 C CA . LYS A 1 95 ? -12.527 2.272 5.653 1.00 93.25 95 LYS A CA 1
ATOM 742 C C . LYS A 1 95 ? -11.612 1.951 4.487 1.00 93.25 95 LYS A C 1
ATOM 744 O O . LYS A 1 95 ? -11.550 0.792 4.104 1.00 93.25 95 LYS A O 1
ATOM 749 N N . ASN A 1 96 ? -10.883 2.945 3.976 1.00 93.50 96 ASN A N 1
ATOM 750 C CA . ASN A 1 96 ? -10.051 2.799 2.787 1.00 93.50 96 ASN A CA 1
ATOM 751 C C . ASN A 1 96 ? -8.608 3.230 3.057 1.00 93.50 96 ASN A C 1
ATOM 753 O O . ASN A 1 96 ? -8.365 4.297 3.624 1.00 93.50 96 ASN A O 1
ATOM 757 N N . LEU A 1 97 ? -7.659 2.422 2.590 1.00 94.19 97 LEU A N 1
ATOM 758 C CA . LEU A 1 97 ? -6.247 2.771 2.479 1.00 94.19 97 LEU A CA 1
ATOM 759 C C . LEU A 1 97 ? -5.804 2.565 1.028 1.00 94.19 97 LEU A C 1
ATOM 761 O O . LEU A 1 97 ? -5.765 1.434 0.542 1.00 94.19 97 LEU A O 1
ATOM 765 N N . SER A 1 98 ? -5.462 3.654 0.346 1.00 93.62 98 SER A N 1
ATOM 766 C CA . SER A 1 98 ? -5.075 3.636 -1.064 1.00 93.62 98 SER A CA 1
ATOM 767 C C . SER A 1 98 ? -3.606 3.981 -1.252 1.00 93.62 98 SER A C 1
ATOM 769 O O . SER A 1 98 ? -3.124 4.979 -0.725 1.00 93.62 98 SER A O 1
ATOM 771 N N . PHE A 1 99 ? -2.918 3.180 -2.055 1.00 92.69 99 PHE A N 1
ATOM 772 C CA . PHE A 1 99 ? -1.548 3.397 -2.508 1.00 92.69 99 PHE A CA 1
ATOM 773 C C . PHE A 1 99 ? -1.572 3.829 -3.974 1.00 92.69 99 PHE A C 1
ATOM 775 O O . PHE A 1 99 ? -2.010 3.052 -4.820 1.00 92.69 99 PHE A O 1
ATOM 782 N N . ILE A 1 100 ? -1.151 5.055 -4.275 1.00 89.12 100 ILE A N 1
ATOM 783 C CA . ILE A 1 100 ? -1.305 5.680 -5.594 1.00 89.12 100 ILE A CA 1
ATOM 784 C C . ILE A 1 100 ? 0.067 6.091 -6.128 1.00 89.12 100 ILE A C 1
ATOM 786 O O . ILE A 1 100 ? 0.883 6.643 -5.394 1.00 89.12 100 ILE A O 1
ATOM 790 N N . ASP A 1 101 ? 0.313 5.778 -7.403 1.00 86.44 101 ASP A N 1
ATOM 791 C CA . ASP A 1 101 ? 1.543 6.089 -8.143 1.00 86.44 101 ASP A CA 1
ATOM 792 C C . ASP A 1 101 ? 2.839 5.523 -7.519 1.00 86.44 101 ASP A C 1
ATOM 794 O O . ASP A 1 101 ? 3.945 5.885 -7.918 1.00 86.44 101 ASP A O 1
ATOM 798 N N . CYS A 1 102 ? 2.722 4.557 -6.603 1.00 87.25 102 CYS A N 1
ATOM 799 C CA . CYS A 1 102 ? 3.841 3.943 -5.889 1.00 87.25 102 CYS A CA 1
ATOM 800 C C . CYS A 1 102 ? 3.969 2.439 -6.168 1.00 87.25 102 CYS A C 1
ATOM 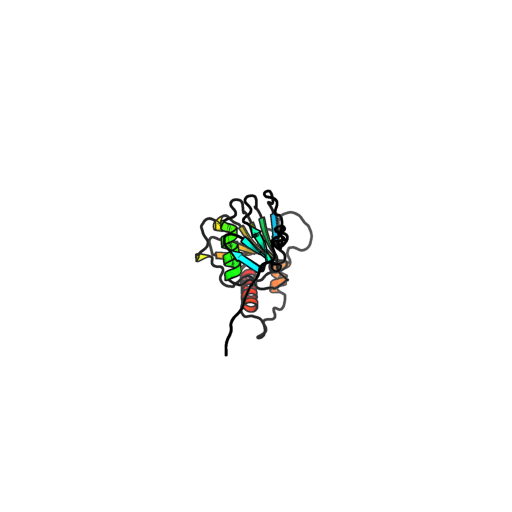802 O O . CYS A 1 102 ? 3.025 1.782 -6.612 1.00 87.25 102 CYS A O 1
ATOM 804 N N . LEU A 1 103 ? 5.139 1.866 -5.887 1.00 86.38 103 LEU A N 1
ATOM 805 C CA . LEU A 1 103 ? 5.403 0.431 -5.970 1.00 86.38 103 LEU A CA 1
ATOM 806 C C . LEU A 1 103 ? 5.482 -0.179 -4.577 1.00 86.38 103 LEU A C 1
ATOM 808 O O . LEU A 1 103 ? 6.326 0.195 -3.764 1.00 86.38 103 LEU A O 1
ATOM 812 N N . LEU A 1 104 ? 4.626 -1.160 -4.317 1.00 86.75 104 LEU A N 1
ATOM 813 C CA . LEU A 1 104 ? 4.572 -1.847 -3.034 1.00 86.75 104 LEU A CA 1
ATOM 814 C C . LEU A 1 104 ? 5.649 -2.934 -2.904 1.00 86.75 104 LEU A C 1
ATOM 816 O O . LEU A 1 104 ? 6.120 -3.478 -3.905 1.00 86.75 104 LEU A O 1
ATOM 820 N N . PRO A 1 105 ? 6.044 -3.284 -1.668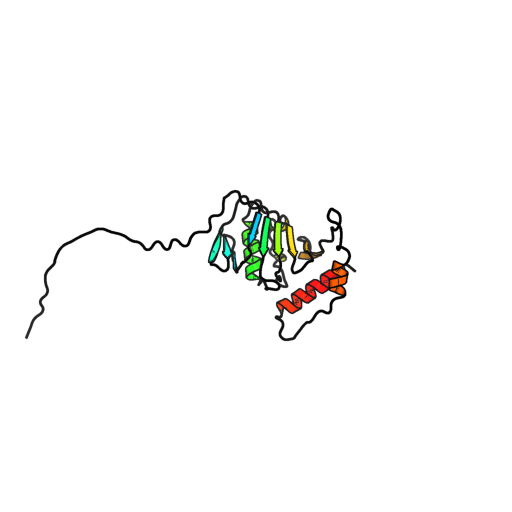 1.00 81.25 105 PRO A N 1
ATOM 821 C CA . PRO A 1 105 ? 6.969 -4.372 -1.427 1.00 81.25 105 PRO A CA 1
ATOM 822 C C . PRO A 1 105 ? 6.325 -5.716 -1.790 1.00 81.25 105 PRO A C 1
ATOM 824 O O . PRO A 1 105 ? 5.111 -5.906 -1.764 1.00 81.25 105 PRO A O 1
ATOM 827 N N . LEU A 1 106 ? 7.190 -6.673 -2.103 1.00 65.75 106 LEU A N 1
ATOM 828 C CA . LEU A 1 106 ? 6.853 -7.943 -2.756 1.00 65.75 106 LEU A CA 1
ATOM 829 C C . LEU A 1 106 ? 6.034 -8.892 -1.894 1.00 65.75 106 LEU A C 1
ATOM 831 O O . LEU A 1 106 ? 5.170 -9.612 -2.383 1.00 65.75 106 LEU A O 1
ATOM 835 N N . SER A 1 107 ? 6.348 -8.901 -0.608 1.00 67.38 107 SER A N 1
ATOM 836 C CA . SER A 1 107 ? 5.576 -9.571 0.417 1.00 67.38 107 SER A CA 1
ATOM 837 C C . SER A 1 107 ? 4.950 -8.479 1.255 1.00 67.38 107 SER A C 1
ATOM 839 O O . SER A 1 107 ? 5.629 -7.820 2.050 1.00 67.38 107 SER A O 1
ATOM 841 N N . LEU A 1 108 ? 3.650 -8.287 1.080 1.00 68.12 108 LEU A N 1
ATOM 842 C CA . LEU A 1 108 ? 2.900 -7.584 2.099 1.00 68.12 108 LEU A CA 1
ATOM 843 C C . LEU A 1 108 ? 2.959 -8.426 3.376 1.00 68.12 108 LEU A C 1
ATOM 845 O O . LEU A 1 108 ? 2.904 -9.656 3.293 1.00 68.12 108 LEU A O 1
ATOM 849 N N . PRO A 1 109 ? 3.047 -7.804 4.557 1.00 65.44 109 PRO A N 1
ATOM 850 C CA . PRO A 1 109 ? 2.979 -8.514 5.827 1.00 65.44 109 PRO A CA 1
ATOM 851 C C . PRO A 1 109 ? 1.545 -9.007 6.110 1.00 65.44 109 PRO A C 1
ATOM 853 O O . PRO A 1 109 ? 0.996 -8.721 7.170 1.00 65.44 109 PRO A O 1
ATOM 856 N N . VAL A 1 110 ? 0.922 -9.729 5.164 1.00 60.31 110 VAL A N 1
ATOM 857 C CA . VAL A 1 110 ? -0.472 -10.198 5.241 1.00 60.31 110 VAL A CA 1
ATOM 858 C C . VAL A 1 110 ? -0.663 -11.137 6.427 1.00 60.31 110 VAL A C 1
ATOM 860 O O . VAL A 1 110 ? -1.633 -11.017 7.171 1.00 60.31 110 VAL A O 1
ATOM 863 N N . ASP A 1 111 ? 0.320 -12.006 6.661 1.00 57.28 111 ASP A N 1
ATOM 864 C CA . ASP A 1 111 ? 0.307 -12.983 7.753 1.00 57.28 111 ASP A CA 1
ATOM 865 C C . ASP A 1 111 ? 0.312 -12.328 9.146 1.00 57.28 111 ASP A C 1
ATOM 867 O O . ASP A 1 111 ? 0.003 -12.974 10.143 1.00 57.28 111 ASP A O 1
ATOM 871 N N . SER A 1 112 ? 0.644 -11.034 9.225 1.00 56.31 112 SER A N 1
ATOM 872 C CA . SER A 1 112 ? 0.620 -10.228 10.452 1.00 56.31 112 SER A CA 1
ATOM 873 C C . SER A 1 112 ? -0.503 -9.187 10.477 1.00 56.31 112 SER A C 1
ATOM 875 O O . SER A 1 112 ? -0.568 -8.408 11.427 1.00 56.31 112 SER A O 1
ATOM 877 N N . LEU A 1 113 ? -1.379 -9.138 9.465 1.00 63.91 113 LEU A N 1
ATOM 878 C CA . LEU A 1 113 ? -2.495 -8.191 9.459 1.00 63.91 113 LEU A CA 1
ATOM 879 C C . LEU A 1 113 ? -3.488 -8.583 10.545 1.00 63.91 113 LEU A C 1
ATOM 881 O O . LEU A 1 113 ? -4.024 -9.699 10.552 1.00 63.91 113 LEU A O 1
ATOM 885 N N . SER A 1 114 ? -3.771 -7.651 11.452 1.00 68.06 114 SER A N 1
ATOM 886 C CA . SER A 1 114 ? -4.802 -7.873 12.454 1.00 68.06 114 SER A CA 1
ATOM 887 C C . SER A 1 114 ? -6.172 -8.066 11.795 1.00 68.06 114 SER A C 1
ATOM 889 O O . SER A 1 114 ? -6.427 -7.649 10.660 1.00 68.06 114 SER A O 1
ATOM 891 N N . GLN A 1 115 ? -7.114 -8.641 12.546 1.00 68.94 115 GLN A N 1
ATOM 892 C CA . GLN A 1 115 ? -8.520 -8.699 12.131 1.00 68.94 115 GLN A CA 1
ATOM 893 C C . GLN A 1 115 ? -9.086 -7.316 11.771 1.00 68.94 115 GLN A C 1
ATOM 895 O O . GLN A 1 115 ? -10.002 -7.234 10.960 1.00 68.94 115 GLN A O 1
ATOM 900 N N . LYS A 1 116 ? -8.529 -6.233 12.329 1.00 71.69 116 LYS A N 1
ATOM 901 C CA . LYS A 1 116 ? -8.974 -4.863 12.074 1.00 71.69 116 LYS A CA 1
ATOM 902 C C . LYS A 1 116 ? -8.596 -4.383 10.674 1.00 71.69 116 LYS A C 1
ATOM 904 O O . LYS A 1 116 ? -9.430 -3.779 10.008 1.00 71.69 116 LYS A O 1
ATOM 909 N N . LEU A 1 117 ? -7.401 -4.723 10.187 1.00 73.56 117 LEU A N 1
ATOM 910 C CA . LEU A 1 117 ? -7.005 -4.431 8.803 1.00 73.56 117 LEU A CA 1
ATOM 911 C C . LEU A 1 117 ? -7.832 -5.211 7.783 1.00 73.56 117 LEU A C 1
ATOM 913 O O . LEU A 1 117 ? -8.019 -4.728 6.677 1.00 73.56 117 LEU A O 1
ATOM 917 N N . ARG A 1 118 ? -8.402 -6.367 8.153 1.00 71.81 118 ARG A N 1
ATOM 918 C CA . ARG A 1 118 ? -9.316 -7.107 7.264 1.00 71.81 118 ARG A CA 1
ATOM 919 C C . ARG A 1 118 ? -10.633 -6.372 6.995 1.00 71.81 118 ARG A C 1
ATOM 921 O O . ARG A 1 118 ? -11.313 -6.721 6.037 1.00 71.81 118 ARG A O 1
ATOM 928 N N . ILE A 1 119 ? -10.995 -5.399 7.836 1.00 81.00 119 ILE A N 1
ATOM 929 C CA . ILE A 1 119 ? -12.189 -4.554 7.667 1.00 81.00 119 ILE A CA 1
ATOM 930 C C . ILE A 1 119 ? -11.883 -3.366 6.744 1.00 81.00 119 ILE A C 1
ATOM 932 O O . ILE A 1 119 ? -12.779 -2.862 6.072 1.00 81.00 119 ILE A O 1
ATOM 936 N N . ILE A 1 120 ? -10.622 -2.933 6.701 1.00 88.00 120 ILE A N 1
ATOM 937 C CA . ILE A 1 120 ? -10.165 -1.834 5.854 1.00 88.00 120 ILE A CA 1
ATOM 938 C C . ILE A 1 120 ? -9.947 -2.366 4.435 1.00 88.00 120 ILE A C 1
ATOM 940 O O . ILE A 1 120 ? -9.232 -3.343 4.215 1.00 88.00 120 ILE A O 1
ATOM 944 N N . GLN A 1 121 ? -10.547 -1.703 3.454 1.00 89.81 121 GLN A N 1
ATOM 945 C CA . GLN A 1 121 ? -10.279 -1.948 2.049 1.00 89.81 121 GLN A CA 1
ATOM 946 C C . GLN A 1 121 ? -8.918 -1.347 1.685 1.00 89.81 121 GLN A C 1
ATOM 948 O O . GLN A 1 121 ? -8.712 -0.138 1.785 1.00 89.81 121 GLN A O 1
ATOM 953 N N . VAL A 1 122 ? -7.990 -2.198 1.247 1.00 90.06 122 VAL A N 1
ATOM 954 C CA . VAL A 1 122 ? -6.663 -1.772 0.792 1.00 90.06 122 VAL A CA 1
ATOM 955 C C . VAL A 1 122 ? -6.609 -1.842 -0.730 1.00 90.06 122 VAL A C 1
ATOM 957 O O . VAL A 1 122 ? -6.836 -2.906 -1.310 1.00 90.06 122 VAL A O 1
ATOM 960 N N . SER A 1 123 ? -6.300 -0.722 -1.378 1.00 90.50 123 SER A N 1
ATOM 961 C CA . SER A 1 123 ? -6.169 -0.621 -2.836 1.00 90.50 123 SER A CA 1
ATOM 962 C C . SER A 1 123 ? -4.802 -0.112 -3.266 1.00 90.50 123 SER A C 1
ATOM 964 O O . SER A 1 123 ? -4.152 0.653 -2.558 1.00 90.50 123 SER A O 1
ATOM 966 N N . TRP A 1 124 ? -4.373 -0.540 -4.448 1.00 89.56 124 TRP A N 1
ATOM 967 C CA . TRP A 1 124 ? -3.104 -0.173 -5.056 1.00 89.56 124 TRP A CA 1
ATOM 968 C C . TRP A 1 124 ? -3.305 0.194 -6.520 1.00 89.56 124 TRP A C 1
ATOM 970 O O . TRP A 1 124 ? -3.797 -0.611 -7.304 1.00 89.56 124 TRP A O 1
ATOM 980 N N . THR A 1 125 ? -2.902 1.404 -6.875 1.00 87.88 125 THR A N 1
ATOM 981 C CA . THR A 1 125 ? -3.017 1.983 -8.210 1.00 87.88 125 THR A CA 1
ATOM 982 C C . THR A 1 125 ? -1.634 2.500 -8.617 1.00 87.88 125 THR A C 1
ATOM 984 O O . THR A 1 125 ? -1.356 3.689 -8.474 1.00 87.88 125 THR A O 1
ATOM 987 N N . PRO A 1 126 ? -0.715 1.613 -9.050 1.00 78.56 126 PRO A N 1
ATOM 988 C CA . PRO A 1 126 ? 0.646 2.004 -9.436 1.00 78.56 126 PRO A CA 1
ATOM 989 C C . PRO A 1 126 ? 0.700 2.775 -10.763 1.00 78.56 126 PRO A C 1
ATOM 991 O O . PRO A 1 126 ? 1.692 3.437 -11.058 1.00 78.56 126 PRO A O 1
ATOM 994 N N . THR A 1 127 ? -0.328 2.621 -11.600 1.00 74.88 127 THR A N 1
ATOM 995 C CA . THR A 1 127 ? -0.487 3.275 -12.906 1.00 74.88 127 THR A CA 1
ATOM 996 C C . THR A 1 127 ? -1.965 3.640 -13.105 1.00 74.88 127 THR A C 1
ATOM 998 O O . THR A 1 127 ? -2.651 3.952 -12.144 1.00 74.88 127 THR A O 1
ATOM 1001 N N . GLU A 1 128 ? -2.508 3.573 -14.323 1.00 69.69 128 GLU A N 1
ATOM 1002 C CA . GLU A 1 128 ? -3.935 3.814 -14.594 1.00 69.69 128 GLU A CA 1
ATOM 1003 C C . GLU A 1 128 ? -4.854 2.689 -14.077 1.00 69.69 128 GLU A C 1
ATOM 1005 O O . GLU A 1 128 ? -6.077 2.798 -14.148 1.00 69.69 128 GLU A O 1
ATOM 1010 N N . HIS A 1 129 ? -4.291 1.581 -13.587 1.00 71.31 129 HIS A N 1
ATOM 1011 C CA . HIS A 1 129 ? -5.051 0.394 -13.197 1.00 71.31 129 HIS A CA 1
ATOM 1012 C C . HIS A 1 129 ? -5.011 0.180 -11.689 1.00 71.31 129 HIS A C 1
ATOM 1014 O O . HIS A 1 129 ? -3.940 0.166 -11.082 1.00 71.31 129 HIS A O 1
ATOM 1020 N N . GLY A 1 130 ? -6.193 -0.018 -11.106 1.00 79.56 130 GLY A N 1
ATOM 1021 C CA . GLY A 1 130 ? -6.367 -0.275 -9.683 1.00 79.56 130 GLY A CA 1
ATOM 1022 C C . GLY A 1 130 ? -6.501 -1.762 -9.360 1.00 79.56 130 GLY A C 1
ATOM 1023 O O . GLY A 1 130 ? -7.206 -2.519 -10.033 1.00 79.56 130 GLY A O 1
ATOM 1024 N N . PHE A 1 131 ? -5.873 -2.158 -8.266 1.00 82.88 131 PHE A N 1
ATOM 1025 C CA . PHE A 1 131 ? -5.952 -3.473 -7.648 1.00 82.88 131 PHE A CA 1
ATOM 1026 C C . PHE A 1 131 ? -6.485 -3.321 -6.224 1.00 82.88 131 PHE A C 1
ATOM 1028 O O . PHE A 1 131 ? -6.271 -2.297 -5.578 1.00 82.88 131 PHE A O 1
ATOM 1035 N N . HIS A 1 132 ? -7.164 -4.341 -5.711 1.00 85.94 132 HIS A N 1
ATOM 1036 C CA . HIS A 1 132 ? -7.545 -4.428 -4.304 1.00 85.94 132 HIS A CA 1
ATOM 1037 C C . HIS A 1 132 ? -6.904 -5.656 -3.667 1.00 85.94 132 HIS A C 1
ATOM 1039 O O . HIS A 1 132 ? -6.694 -6.676 -4.326 1.00 85.94 132 HIS A O 1
ATOM 1045 N N . LEU A 1 133 ? -6.561 -5.552 -2.388 1.00 84.00 133 LEU A N 1
ATOM 1046 C CA . LEU A 1 133 ? -6.026 -6.669 -1.630 1.00 84.00 133 LEU A CA 1
ATOM 1047 C C . LEU A 1 133 ? -7.182 -7.566 -1.186 1.00 84.00 133 LEU A C 1
ATOM 1049 O O . LEU A 1 133 ? -8.052 -7.146 -0.425 1.00 84.00 133 LEU A O 1
ATOM 1053 N N . ASP A 1 134 ? -7.173 -8.821 -1.621 1.00 78.56 134 ASP A N 1
ATOM 1054 C CA . ASP A 1 134 ? -8.006 -9.853 -1.021 1.00 78.56 134 ASP A CA 1
ATOM 1055 C C . ASP A 1 134 ? -7.400 -10.238 0.332 1.00 78.56 134 ASP A C 1
ATOM 1057 O O . ASP A 1 134 ? -6.486 -11.062 0.421 1.00 78.56 134 ASP A O 1
ATOM 1061 N N . SER A 1 135 ? -7.926 -9.641 1.400 1.00 71.88 135 SER A N 1
ATOM 1062 C CA . SER A 1 135 ? -7.492 -9.868 2.783 1.00 71.88 135 SER A CA 1
ATOM 1063 C C . SER A 1 135 ? -7.656 -11.318 3.262 1.00 71.88 135 SER A C 1
ATOM 1065 O O . SER A 1 135 ? -7.067 -11.690 4.277 1.00 71.88 135 SER A O 1
ATOM 1067 N N . SER A 1 136 ? -8.445 -12.153 2.572 1.00 71.75 136 SER A N 1
ATOM 1068 C CA . SER A 1 136 ? -8.592 -13.577 2.904 1.00 71.75 136 SER A CA 1
ATOM 1069 C C . SER A 1 136 ? -7.469 -14.432 2.316 1.00 71.75 136 SER A C 1
ATOM 1071 O O . SER A 1 136 ? -7.060 -15.418 2.927 1.00 71.75 136 SER A O 1
ATOM 1073 N N . ARG A 1 137 ? -6.945 -14.033 1.150 1.00 70.12 137 ARG A N 1
ATOM 1074 C CA . ARG A 1 137 ? -5.906 -14.763 0.404 1.00 70.12 137 ARG A CA 1
ATOM 1075 C C . ARG A 1 137 ? -4.530 -14.112 0.490 1.00 70.12 137 ARG A C 1
ATOM 1077 O O . ARG A 1 137 ? -3.552 -14.736 0.091 1.00 70.12 137 ARG A O 1
ATOM 1084 N N . GLY A 1 138 ? -4.464 -12.863 0.944 1.00 72.62 138 GLY A N 1
ATOM 1085 C CA . GLY A 1 138 ? -3.253 -12.050 0.935 1.00 72.62 138 GLY A CA 1
ATOM 1086 C C . GLY A 1 138 ? -2.743 -11.715 -0.459 1.00 72.62 138 GLY A C 1
ATOM 1087 O O . GLY A 1 138 ? -1.541 -11.546 -0.641 1.00 72.62 138 GLY A O 1
ATOM 1088 N N . LYS A 1 139 ? -3.632 -11.675 -1.457 1.00 76.25 139 LYS A N 1
ATOM 1089 C CA . LYS A 1 139 ? -3.267 -11.495 -2.868 1.00 76.25 139 LYS A CA 1
ATOM 1090 C C . LYS A 1 139 ? -3.978 -10.297 -3.472 1.00 76.25 139 LYS A C 1
ATOM 1092 O O . LYS A 1 139 ? -5.120 -10.013 -3.131 1.00 76.25 139 LYS A O 1
ATOM 1097 N N . TRP A 1 140 ? -3.304 -9.625 -4.395 1.00 80.62 140 TRP A N 1
ATOM 1098 C CA . TRP A 1 140 ? -3.896 -8.554 -5.186 1.00 80.62 140 TRP A CA 1
ATOM 1099 C C . TRP A 1 140 ? -4.837 -9.115 -6.250 1.00 80.62 140 TRP A C 1
ATOM 1101 O O . TRP A 1 140 ? -4.519 -10.098 -6.919 1.00 80.62 140 TRP A O 1
ATOM 1111 N N . VAL A 1 141 ? -5.985 -8.466 -6.408 1.00 79.38 141 VAL A N 1
ATOM 1112 C CA . VAL A 1 141 ? -7.020 -8.799 -7.389 1.00 79.38 141 VAL A CA 1
ATOM 1113 C C . VAL A 1 141 ? -7.365 -7.535 -8.174 1.00 79.38 141 VAL A C 1
ATOM 1115 O O . VAL A 1 141 ? -7.422 -6.440 -7.610 1.00 79.38 141 VAL A O 1
ATOM 1118 N N . SER A 1 142 ? -7.570 -7.655 -9.486 1.00 74.44 142 SER A N 1
ATOM 1119 C CA . SER A 1 142 ? -7.908 -6.504 -10.327 1.00 74.44 142 SER A CA 1
ATOM 1120 C C . SER A 1 142 ? -9.274 -5.927 -9.949 1.00 74.44 142 SER A C 1
ATOM 1122 O O . SER A 1 142 ? -10.227 -6.664 -9.685 1.00 74.44 142 SER A O 1
ATOM 1124 N N . ASN A 1 143 ? -9.390 -4.599 -9.922 1.00 62.94 143 ASN A N 1
ATOM 1125 C CA . ASN A 1 143 ? -10.664 -3.925 -9.701 1.00 62.94 143 ASN A CA 1
ATOM 1126 C C . ASN A 1 143 ? -11.454 -3.841 -11.022 1.00 62.94 143 ASN A C 1
ATOM 1128 O O . ASN A 1 143 ? -11.592 -2.773 -11.605 1.00 62.94 143 ASN A O 1
ATOM 1132 N N . SER A 1 144 ? -11.957 -4.970 -11.532 1.00 57.44 144 SER A N 1
ATOM 1133 C CA . SER A 1 144 ? -12.660 -5.037 -12.828 1.00 57.44 144 SER A CA 1
ATOM 1134 C C . SER A 1 144 ? -14.115 -4.542 -12.801 1.00 57.44 144 SER A C 1
ATOM 1136 O O . SER A 1 144 ? -14.879 -4.815 -13.727 1.00 57.44 144 SER A O 1
ATOM 1138 N N . LYS A 1 145 ? -14.537 -3.781 -11.780 1.00 51.56 145 LYS A N 1
ATOM 1139 C CA . LYS A 1 145 ? -15.874 -3.161 -11.753 1.00 51.56 145 LYS A CA 1
ATOM 1140 C C . LYS A 1 145 ? -15.938 -1.914 -12.646 1.00 51.56 145 LYS A C 1
ATOM 1142 O O . LYS A 1 145 ? -16.272 -0.824 -12.196 1.00 51.56 145 LYS A O 1
ATOM 1147 N N . GLU A 1 146 ? -15.690 -2.095 -13.938 1.00 47.09 146 GLU A N 1
ATOM 1148 C CA . GLU A 1 146 ? -16.177 -1.202 -14.990 1.00 47.09 146 GLU A CA 1
ATOM 1149 C C . GLU A 1 146 ? -17.667 -1.472 -15.222 1.00 47.09 146 GLU A C 1
ATOM 1151 O O . GLU A 1 146 ? -18.058 -2.148 -16.168 1.00 47.09 146 GLU A O 1
ATOM 1156 N N . ALA A 1 147 ? -18.525 -0.985 -14.329 1.00 37.19 147 ALA A N 1
ATOM 1157 C CA . ALA A 1 147 ? -19.959 -0.936 -14.597 1.00 37.19 147 ALA A CA 1
ATOM 1158 C C . ALA A 1 147 ? -20.653 0.091 -13.705 1.00 37.19 147 ALA A C 1
ATOM 1160 O O . ALA A 1 147 ? -21.550 -0.272 -12.955 1.00 37.19 147 ALA A O 1
ATOM 1161 N N . THR A 1 148 ? -20.236 1.359 -13.738 1.00 33.56 148 THR A N 1
ATOM 1162 C CA . THR A 1 148 ? -21.180 2.494 -13.759 1.00 33.56 148 THR A CA 1
ATOM 1163 C C . THR A 1 148 ? -20.443 3.826 -13.881 1.00 33.56 148 THR A C 1
ATOM 1165 O O . THR A 1 148 ? -19.739 4.257 -12.977 1.00 33.56 148 THR A O 1
ATOM 1168 N N . THR A 1 149 ? -20.736 4.518 -14.984 1.00 35.50 149 THR A N 1
ATOM 1169 C CA . THR A 1 149 ? -20.621 5.975 -15.159 1.00 35.50 149 THR A CA 1
ATOM 1170 C C . THR A 1 149 ? -19.209 6.554 -15.282 1.00 35.50 149 THR A C 1
ATOM 1172 O O . THR A 1 149 ? -18.705 7.210 -14.380 1.00 35.50 149 THR A O 1
ATOM 1175 N N . LEU A 1 150 ? -18.602 6.382 -16.457 1.00 34.09 150 LEU A N 1
ATOM 1176 C CA . LEU A 1 150 ? -18.315 7.479 -17.393 1.00 34.09 150 LEU A CA 1
ATOM 1177 C C . LEU A 1 150 ? -17.761 6.870 -18.687 1.00 34.09 150 LEU A C 1
ATOM 1179 O O . LEU A 1 150 ? -16.893 6.002 -18.679 1.00 34.09 150 LEU A O 1
ATOM 1183 N N . GLU A 1 151 ? -18.368 7.262 -19.797 1.00 39.06 151 GLU A N 1
ATOM 1184 C CA . GLU A 1 151 ? -18.127 6.700 -21.115 1.00 39.06 151 GLU A CA 1
ATOM 1185 C C . GLU A 1 151 ? -16.708 6.994 -21.627 1.00 39.06 151 GLU A C 1
ATOM 1187 O O . GLU A 1 151 ? -16.152 8.068 -21.412 1.00 39.06 151 GLU A O 1
ATOM 1192 N N . THR A 1 152 ? -16.206 6.035 -22.411 1.00 44.19 152 THR A N 1
ATOM 1193 C CA . THR A 1 152 ? -15.002 6.028 -23.265 1.00 44.19 152 THR A CA 1
ATOM 1194 C C . THR A 1 152 ? -13.646 5.674 -22.615 1.00 44.19 152 THR A C 1
ATOM 1196 O O . THR A 1 152 ? -13.074 6.423 -21.838 1.00 44.19 152 THR A O 1
ATOM 1199 N N . LYS A 1 153 ? -13.102 4.524 -23.072 1.00 43.44 153 LYS A N 1
ATOM 1200 C CA . LYS A 1 153 ? -11.787 3.887 -22.791 1.00 43.44 153 LYS A CA 1
ATOM 1201 C C . LYS A 1 153 ? -11.619 3.135 -21.453 1.00 43.44 153 LYS A C 1
ATOM 1203 O O . LYS A 1 153 ? -10.709 3.427 -20.694 1.00 43.44 153 LYS A O 1
ATOM 1208 N N . GLY A 1 154 ? -12.408 2.084 -21.222 1.00 46.56 154 GLY A N 1
ATOM 1209 C CA . GLY A 1 154 ? -12.164 1.131 -20.119 1.00 46.56 154 GLY A CA 1
ATOM 1210 C C . GLY A 1 154 ? -11.648 -0.241 -20.566 1.00 46.56 154 GLY A C 1
ATOM 1211 O O . GLY A 1 154 ? -10.610 -0.715 -20.118 1.00 46.56 154 GLY A O 1
ATOM 1212 N N . GLN A 1 155 ? -12.266 -0.834 -21.593 1.00 44.81 155 GLN A N 1
ATOM 1213 C CA . GLN A 1 155 ? -12.012 -2.240 -21.954 1.00 44.81 155 GLN A CA 1
ATOM 1214 C C . GLN A 1 155 ? -10.639 -2.562 -22.585 1.00 44.81 155 GLN A C 1
ATOM 1216 O O . GLN A 1 155 ? -10.397 -3.692 -23.001 1.00 44.81 155 GLN A O 1
ATOM 1221 N N . ASN A 1 156 ? -9.713 -1.601 -22.656 1.00 52.03 156 ASN A N 1
ATOM 1222 C CA . ASN A 1 156 ? -8.382 -1.798 -23.240 1.00 52.03 156 ASN A CA 1
ATOM 1223 C C . ASN A 1 156 ? -7.260 -1.939 -22.202 1.00 52.03 156 ASN A C 1
ATOM 1225 O O . ASN A 1 156 ? -6.128 -2.188 -22.585 1.00 52.03 156 ASN A O 1
ATOM 1229 N N . SER A 1 157 ? -7.544 -1.814 -20.913 1.00 53.44 157 SER A N 1
ATOM 1230 C CA . SER A 1 157 ? -6.546 -1.616 -19.854 1.00 53.44 157 SER A CA 1
ATOM 1231 C C . SER A 1 157 ? -5.631 -2.824 -19.580 1.00 53.44 157 SER A C 1
ATOM 1233 O O . SER A 1 157 ? -4.415 -2.737 -19.755 1.00 53.44 157 SER A O 1
ATOM 1235 N N . LEU A 1 158 ? -6.193 -4.004 -19.273 1.00 57.88 158 LEU A N 1
ATOM 1236 C CA . LEU A 1 158 ? -5.403 -5.245 -19.155 1.00 57.88 158 LEU A CA 1
ATOM 1237 C C . LEU A 1 158 ? -4.744 -5.620 -20.481 1.00 57.88 158 LEU A C 1
ATOM 1239 O O . LEU A 1 158 ? -3.587 -6.028 -20.510 1.00 57.88 158 LEU A O 1
ATOM 1243 N N . ARG A 1 159 ? -5.460 -5.421 -21.594 1.00 59.97 159 ARG A N 1
ATOM 1244 C CA . ARG A 1 159 ? -4.912 -5.642 -22.929 1.00 59.97 159 ARG A CA 1
ATOM 1245 C C . ARG A 1 159 ? -3.703 -4.748 -23.174 1.00 59.97 159 ARG A C 1
ATOM 1247 O O . ARG A 1 159 ? -2.741 -5.247 -23.729 1.00 59.97 159 ARG A O 1
ATOM 1254 N N . ILE A 1 160 ? -3.708 -3.483 -22.755 1.00 58.91 160 ILE A N 1
ATOM 1255 C CA . ILE A 1 160 ? -2.565 -2.570 -22.874 1.00 58.91 160 ILE A CA 1
ATOM 1256 C C . ILE A 1 160 ? -1.409 -3.063 -22.006 1.00 58.91 160 ILE A C 1
ATOM 1258 O O . ILE A 1 160 ? -0.307 -3.176 -22.537 1.00 58.91 160 ILE A O 1
ATOM 1262 N N . LEU A 1 161 ? -1.634 -3.426 -20.737 1.00 62.34 161 LEU A N 1
ATOM 1263 C CA . LEU A 1 161 ? -0.570 -3.979 -19.885 1.00 62.34 161 LEU A CA 1
ATOM 1264 C C . LEU A 1 161 ? 0.048 -5.247 -20.505 1.00 62.34 161 LEU A C 1
ATOM 1266 O O . LEU A 1 161 ? 1.266 -5.376 -20.562 1.00 62.34 161 LEU A O 1
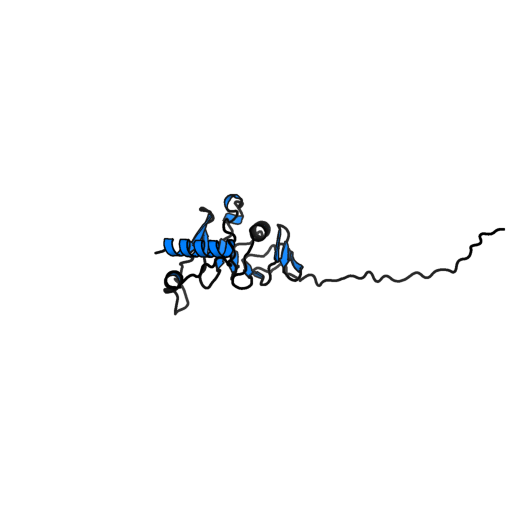ATOM 1270 N N . CYS A 1 162 ? -0.790 -6.135 -21.047 1.00 59.25 162 CYS A N 1
ATOM 1271 C CA . CYS A 1 162 ? -0.385 -7.371 -21.721 1.00 59.25 162 CYS A CA 1
ATOM 1272 C C . CYS A 1 162 ? 0.109 -7.175 -23.170 1.00 59.25 162 CYS A C 1
ATOM 1274 O O . CYS A 1 162 ? 0.669 -8.105 -23.744 1.00 59.25 162 CYS A O 1
ATOM 1276 N N . SER A 1 163 ? -0.096 -6.001 -23.779 1.00 69.62 163 SER A N 1
ATOM 1277 C CA . SER A 1 163 ? 0.360 -5.668 -25.146 1.00 69.62 163 SER A CA 1
ATOM 1278 C C . SER A 1 163 ? 1.571 -4.740 -25.152 1.00 69.62 163 SER A C 1
ATOM 1280 O O . SER A 1 163 ? 2.175 -4.526 -26.201 1.00 69.62 163 SER A O 1
ATOM 1282 N N . SER A 1 164 ? 1.915 -4.157 -24.005 1.00 65.75 164 SER A N 1
ATOM 1283 C CA . SER A 1 164 ? 3.050 -3.254 -23.870 1.00 65.75 164 SER A CA 1
ATOM 1284 C C . SER A 1 164 ? 4.317 -4.051 -23.593 1.00 65.75 164 SER A C 1
ATOM 1286 O O . SER A 1 164 ? 4.340 -4.945 -22.749 1.00 65.75 164 SER A O 1
ATOM 1288 N N . THR A 1 165 ? 5.401 -3.701 -24.282 1.00 68.38 165 THR A N 1
ATOM 1289 C CA . THR A 1 165 ? 6.714 -4.279 -23.998 1.00 68.38 165 THR A CA 1
ATOM 1290 C C . THR A 1 165 ? 7.178 -3.818 -22.623 1.00 68.38 165 THR A C 1
ATOM 1292 O O . THR A 1 165 ? 7.404 -2.628 -22.399 1.00 68.38 165 THR A O 1
ATOM 1295 N N . VAL A 1 166 ? 7.351 -4.767 -21.709 1.00 71.75 166 VAL A N 1
ATOM 1296 C CA . VAL A 1 166 ? 7.931 -4.514 -20.392 1.00 71.75 166 VAL A CA 1
ATOM 1297 C C . VAL A 1 166 ? 9.451 -4.618 -20.474 1.00 71.75 166 VAL A C 1
ATOM 1299 O O . VAL A 1 166 ? 9.993 -5.636 -20.901 1.00 71.75 166 VAL A O 1
ATOM 1302 N N . TYR A 1 167 ? 10.146 -3.574 -20.023 1.00 68.69 167 TYR A N 1
ATOM 1303 C CA . TYR A 1 167 ? 11.605 -3.554 -19.943 1.00 68.69 167 TYR A CA 1
ATOM 1304 C C . TYR A 1 167 ? 12.062 -3.877 -18.519 1.00 68.69 167 TYR A C 1
ATOM 1306 O O . TYR A 1 167 ? 11.878 -3.081 -17.602 1.00 68.69 167 TYR A O 1
ATOM 1314 N N . LEU A 1 168 ? 12.699 -5.035 -18.341 1.00 74.88 168 LEU A N 1
ATOM 1315 C CA . LEU A 1 168 ? 13.406 -5.395 -17.111 1.00 74.88 168 LEU A CA 1
ATOM 1316 C C . LEU A 1 168 ? 14.906 -5.287 -17.374 1.00 74.88 168 LEU A C 1
ATOM 1318 O O . LEU A 1 168 ? 15.484 -6.127 -18.063 1.00 74.88 168 LEU A O 1
ATOM 1322 N N . THR A 1 169 ? 15.553 -4.249 -16.849 1.00 73.56 169 THR A N 1
ATOM 1323 C CA . THR A 1 169 ? 17.003 -4.086 -16.995 1.00 73.56 169 THR A CA 1
ATOM 1324 C C . THR A 1 169 ? 17.718 -4.571 -15.741 1.00 73.56 169 THR A C 1
ATOM 1326 O O . THR A 1 169 ? 17.182 -4.525 -14.634 1.00 73.56 169 THR A O 1
ATOM 1329 N N . LYS A 1 170 ? 18.979 -4.994 -15.882 1.00 75.25 170 LYS A N 1
ATOM 1330 C CA . LYS A 1 170 ? 19.826 -5.368 -14.734 1.00 75.25 170 LYS A CA 1
ATOM 1331 C C . LYS A 1 170 ? 20.070 -4.194 -13.769 1.00 75.25 170 LYS A C 1
ATOM 1333 O O . LYS A 1 170 ? 20.434 -4.425 -12.622 1.00 75.25 170 LYS A O 1
ATOM 1338 N N . THR A 1 171 ? 19.893 -2.960 -14.242 1.00 78.06 171 THR A N 1
ATOM 1339 C CA . THR A 1 171 ? 20.047 -1.734 -13.451 1.00 78.06 171 THR A CA 1
ATOM 1340 C C . THR A 1 171 ? 18.789 -1.358 -12.673 1.00 78.06 171 THR A C 1
ATOM 1342 O O . THR A 1 171 ? 18.891 -0.571 -11.737 1.00 78.06 171 THR A O 1
ATOM 1345 N N . SER A 1 172 ? 17.621 -1.912 -13.019 1.00 74.06 172 SER A N 1
ATOM 1346 C CA . SER A 1 172 ? 16.406 -1.758 -12.220 1.00 74.06 172 SER A CA 1
ATOM 1347 C C . SER A 1 172 ? 16.606 -2.328 -10.817 1.00 74.06 172 SER A C 1
ATOM 1349 O O . SER A 1 172 ? 17.286 -3.344 -10.635 1.00 74.06 172 SER A O 1
ATOM 1351 N N . SER A 1 173 ? 15.968 -1.710 -9.823 1.00 80.19 173 SER A N 1
ATOM 1352 C CA . SER A 1 173 ? 15.949 -2.272 -8.477 1.00 80.19 173 SER A CA 1
ATOM 1353 C C . SER A 1 173 ? 15.287 -3.662 -8.498 1.00 80.19 173 SER A C 1
ATOM 1355 O O . SER A 1 173 ? 14.420 -3.966 -9.328 1.00 80.19 173 SER A O 1
ATOM 1357 N N . LYS A 1 174 ? 15.669 -4.525 -7.551 1.00 79.94 174 LYS A N 1
ATOM 1358 C CA . LYS A 1 174 ? 15.032 -5.843 -7.395 1.00 79.94 174 LYS A CA 1
ATOM 1359 C C . LYS A 1 174 ? 13.534 -5.723 -7.100 1.00 79.94 174 LYS A C 1
ATOM 1361 O O . LYS A 1 174 ? 12.773 -6.616 -7.470 1.00 79.94 174 LYS A O 1
ATOM 1366 N N . GLN A 1 175 ? 13.124 -4.661 -6.412 1.00 73.50 175 GLN A N 1
ATOM 1367 C CA . GLN A 1 175 ? 11.735 -4.433 -6.044 1.00 73.50 175 GLN A CA 1
ATOM 1368 C C . GLN A 1 175 ? 10.924 -3.929 -7.238 1.00 73.50 175 GLN A C 1
ATOM 1370 O O . GLN A 1 175 ? 9.858 -4.486 -7.479 1.00 73.50 175 GLN A O 1
ATOM 1375 N N . LEU A 1 176 ? 11.445 -3.012 -8.056 1.00 76.12 176 LEU A N 1
ATOM 1376 C CA . LEU A 1 176 ? 10.829 -2.618 -9.326 1.00 76.12 176 LEU A CA 1
ATOM 1377 C C . LEU A 1 176 ? 10.639 -3.823 -10.248 1.00 76.12 176 LEU A C 1
ATOM 1379 O O . LEU A 1 176 ? 9.532 -4.054 -10.735 1.00 76.12 176 LEU A O 1
ATOM 1383 N N . GLN A 1 177 ? 11.688 -4.631 -10.448 1.00 77.62 177 GLN A N 1
ATOM 1384 C CA . GLN A 1 177 ? 11.614 -5.806 -11.324 1.00 77.62 177 GLN A CA 1
ATOM 1385 C C . GLN A 1 177 ? 10.508 -6.761 -10.883 1.00 77.62 177 GLN A C 1
ATOM 1387 O O . GLN A 1 177 ? 9.697 -7.210 -11.688 1.00 77.62 177 GLN A O 1
ATOM 1392 N N . ARG A 1 178 ? 10.458 -7.069 -9.589 1.00 73.69 178 ARG A N 1
ATOM 1393 C CA . ARG A 1 178 ? 9.509 -8.044 -9.064 1.00 73.69 178 ARG A CA 1
ATOM 1394 C C . ARG A 1 178 ? 8.099 -7.474 -8.872 1.00 73.69 178 ARG A C 1
ATOM 1396 O O . ARG A 1 178 ? 7.153 -8.220 -9.077 1.00 73.69 178 ARG A O 1
ATOM 1403 N N . SER A 1 179 ? 7.938 -6.183 -8.578 1.00 74.12 179 SER A N 1
ATOM 1404 C CA . SER A 1 179 ? 6.625 -5.509 -8.592 1.00 74.12 179 SER A CA 1
ATOM 1405 C C . SER A 1 179 ? 6.043 -5.509 -10.002 1.00 74.12 179 SER A C 1
ATOM 1407 O O . SER A 1 179 ? 4.867 -5.789 -10.194 1.00 74.12 179 SER A O 1
ATOM 1409 N N . THR A 1 180 ? 6.894 -5.289 -11.006 1.00 77.31 180 THR A N 1
ATOM 1410 C CA . THR A 1 180 ? 6.519 -5.413 -12.418 1.00 77.31 180 THR A CA 1
ATOM 1411 C C . THR A 1 180 ? 6.106 -6.847 -12.763 1.00 77.31 180 THR A C 1
ATOM 1413 O O . THR A 1 180 ? 5.078 -7.047 -13.402 1.00 77.31 180 THR A O 1
ATOM 1416 N N . ILE A 1 181 ? 6.854 -7.857 -12.301 1.00 79.81 181 ILE A N 1
ATOM 1417 C CA . ILE A 1 181 ? 6.477 -9.272 -12.472 1.00 79.81 181 ILE A CA 1
ATOM 1418 C C . ILE A 1 181 ? 5.135 -9.573 -11.792 1.00 79.81 181 ILE A C 1
ATOM 1420 O O . ILE A 1 181 ? 4.296 -10.228 -12.397 1.00 79.81 181 ILE A O 1
ATOM 1424 N N . LEU A 1 182 ? 4.906 -9.070 -10.576 1.00 78.50 182 LEU A N 1
ATOM 1425 C CA . LEU A 1 182 ? 3.642 -9.239 -9.859 1.00 78.50 182 LEU A CA 1
ATOM 1426 C C . LEU A 1 182 ? 2.472 -8.632 -10.645 1.00 78.50 182 LEU A C 1
ATOM 1428 O O . LEU A 1 182 ? 1.438 -9.274 -10.791 1.00 78.50 182 LEU A O 1
ATOM 1432 N N . LEU A 1 183 ? 2.640 -7.429 -11.199 1.00 77.81 183 LEU A N 1
ATOM 1433 C CA . LEU A 1 183 ? 1.623 -6.798 -12.047 1.00 77.81 183 LEU A CA 1
ATOM 1434 C C . LEU A 1 183 ? 1.313 -7.638 -13.292 1.00 77.81 183 LEU A C 1
ATOM 1436 O O . LEU A 1 183 ? 0.145 -7.807 -13.641 1.00 77.81 183 LEU A O 1
ATOM 1440 N N . LEU A 1 184 ? 2.341 -8.210 -13.925 1.00 78.06 184 LEU A N 1
ATOM 1441 C CA . LEU A 1 184 ? 2.179 -9.128 -15.055 1.00 78.06 184 LEU A CA 1
ATOM 1442 C C . LEU A 1 184 ? 1.481 -10.436 -14.658 1.00 78.06 184 LEU A C 1
ATOM 1444 O O . LEU A 1 184 ? 0.638 -10.921 -15.406 1.00 78.06 184 LEU A O 1
ATOM 1448 N N . GLU A 1 185 ? 1.797 -11.006 -13.493 1.00 78.06 185 GLU A N 1
ATOM 1449 C CA . GLU A 1 185 ? 1.135 -12.208 -12.970 1.00 78.06 185 GLU A CA 1
ATOM 1450 C C . GLU A 1 185 ? -0.352 -11.947 -12.711 1.00 78.06 185 GLU A C 1
ATOM 1452 O O . GLU A 1 185 ? -1.205 -12.725 -13.149 1.00 78.06 185 GLU A O 1
ATOM 1457 N N . ILE A 1 186 ? -0.674 -10.822 -12.062 1.00 74.81 186 ILE A N 1
ATOM 1458 C CA . ILE A 1 186 ? -2.061 -10.418 -11.827 1.00 74.81 186 ILE A CA 1
ATOM 1459 C C . ILE A 1 186 ? -2.785 -10.286 -13.169 1.00 74.81 186 ILE A C 1
ATOM 1461 O O . ILE A 1 186 ? -3.847 -10.880 -13.335 1.00 74.81 186 ILE A O 1
ATOM 1465 N N . ALA A 1 187 ? -2.196 -9.596 -14.148 1.00 71.56 187 ALA A N 1
ATOM 1466 C CA . ALA A 1 187 ? -2.812 -9.427 -15.460 1.00 71.56 187 ALA A CA 1
ATOM 1467 C C . ALA A 1 187 ? -2.998 -10.752 -16.221 1.00 71.56 187 ALA A C 1
ATOM 1469 O O . ALA A 1 187 ? -4.052 -10.973 -16.812 1.00 71.56 187 ALA A O 1
ATOM 1470 N N . SER A 1 188 ? -2.016 -11.655 -16.159 1.00 72.38 188 SER A N 1
ATOM 1471 C CA . SER A 1 188 ? -2.077 -12.986 -16.777 1.00 72.38 188 SER A CA 1
ATOM 1472 C C . SER A 1 188 ? -3.190 -13.857 -16.186 1.00 72.38 188 SER A C 1
ATOM 1474 O O . SER A 1 188 ? -3.890 -14.552 -16.913 1.00 72.38 188 SER A O 1
ATOM 1476 N N . SER A 1 189 ? -3.413 -13.780 -14.869 1.00 67.62 189 SER A N 1
ATOM 1477 C CA . SER A 1 189 ? -4.468 -14.550 -14.190 1.00 67.62 189 SER A CA 1
ATOM 1478 C C . SER A 1 189 ? -5.904 -14.107 -14.518 1.00 67.62 189 SER A C 1
ATOM 1480 O O . SER A 1 189 ? -6.850 -14.744 -14.060 1.00 67.62 189 SER A O 1
ATOM 1482 N N . HIS A 1 190 ? -6.068 -13.008 -15.259 1.00 62.38 190 HIS A N 1
ATOM 1483 C CA . HIS A 1 190 ? -7.358 -12.414 -15.628 1.00 62.38 190 HIS A CA 1
ATOM 1484 C C . HIS A 1 190 ? -7.640 -12.505 -17.144 1.00 62.38 190 HIS A C 1
ATOM 1486 O O . HIS A 1 190 ? -8.495 -11.773 -17.643 1.00 62.38 190 HIS A O 1
ATOM 1492 N N . ASN A 1 191 ? -6.918 -13.375 -17.864 1.00 49.75 191 ASN A N 1
ATOM 1493 C CA . ASN A 1 191 ? -7.036 -13.610 -19.308 1.00 49.75 191 ASN A CA 1
ATOM 1494 C C . ASN A 1 191 ? -7.684 -14.969 -19.608 1.00 49.75 191 ASN A C 1
ATOM 1496 O O . ASN A 1 191 ? -7.321 -15.950 -18.918 1.00 49.75 191 ASN A O 1
#